Protein AF-0000000080576817 (afdb_homodimer)

Radius of gyration: 20.87 Å; Cα contacts (8 Å, |Δi|>4): 441; chains: 2; bounding box: 50×81×38 Å

Solvent-accessible surface area (backbone atoms only — not comparable to full-atom values): 15381 Å² total; per-residue (Å²): 52,34,36,50,52,63,48,66,56,44,26,72,74,68,30,61,71,49,39,50,51,49,53,51,52,48,51,50,50,46,59,71,66,51,60,65,87,27,36,47,20,61,48,51,95,61,30,34,37,67,46,63,74,91,52,52,68,69,56,48,48,53,51,49,48,50,41,36,53,54,45,45,66,43,78,42,59,42,97,84,59,78,47,73,48,69,50,40,31,17,26,6,36,52,83,64,80,78,50,44,63,49,50,57,49,37,50,51,35,6,47,50,15,23,51,50,14,52,74,72,70,34,67,31,79,27,68,47,76,87,66,73,69,78,69,75,74,72,74,87,120,52,36,36,50,53,64,50,65,56,44,26,72,74,69,30,59,71,48,37,49,49,50,54,51,52,48,52,51,50,45,60,72,66,50,59,63,86,27,36,47,20,62,50,49,96,60,30,36,38,67,46,64,73,93,53,51,69,70,55,48,49,54,51,50,47,51,42,34,52,55,46,46,66,42,78,42,58,42,96,82,59,78,47,74,47,70,48,37,31,18,27,6,38,51,83,66,80,79,51,46,64,49,48,57,50,38,49,52,36,6,48,50,15,21,50,49,16,51,76,71,72,35,66,30,79,29,68,46,75,87,67,72,71,79,70,73,72,71,72,87,122

Foldseek 3Di:
DKFWPPLVVVCVPQNVVQSVVLQVVLQVLLVVLDDPPKDWDADDSGDIDIGDAPADPVRVVVSVVSSQVVQQPDWGAHPVSPDIDGIGMDDDDDDDDVCNVVVVVVVVQCVQQQVVCVVVPHPDGGHRPVDNPPPPPPPPD/DKFWPPLVVVCVPQNVVQSVVLQVVLQVLLVVLDDPPKDWDADDDGDIDIGDAPADPVRVVVSVVSSQVVQQPDWGAHPVSPDIDGIGMDDDDDDDDVCNVVVVVVVVQCVQQQVVCVVVPHPDGGHRPVDNPPPPPPPPD

Sequence (282 aa):
MLDIDFFKVINDTYGHPQGDQVLVACARTIENTIREKDLLGRLGGEEFAVVLPNTSLEEARVIAERIRVRIAELSFYTTQRIQSFHTTISIGISCATETIYAYELLYKHADLALYEAKQSGRNLVITYSGSPTPQEDAPDSMLDIDFFKVINDTYGHPQGDQVLVACARTIENTIREKDLLGRLGGEEFAVVLPNTSLEEARVIAERIRVRIAELSFYTTQRIQSFHTTISIGISCATETIYAYELLYKHADLALYEAKQSGRNLVITYSGSPTPQEDAPDS

Structure (mmCIF, N/CA/C/O backbone):
data_AF-0000000080576817-model_v1
#
loop_
_entity.id
_entity.type
_entity.pdbx_description
1 polymer 'GGDEF domain-containing protein'
#
loop_
_atom_site.group_PDB
_atom_site.id
_atom_site.type_symbol
_atom_site.label_atom_id
_atom_site.label_alt_id
_atom_site.label_comp_id
_atom_site.label_asym_id
_atom_site.label_entity_id
_atom_site.label_seq_id
_atom_site.pdbx_PDB_ins_code
_atom_site.Cartn_x
_atom_site.Cartn_y
_atom_site.Cartn_z
_atom_site.occupancy
_atom_site.B_iso_or_equiv
_atom_site.auth_seq_id
_atom_site.auth_comp_id
_atom_site.auth_asym_id
_atom_site.auth_atom_id
_atom_site.pdbx_PDB_model_num
ATOM 1 N N . MET A 1 1 ? -4.691 -9.664 -4.855 1 94.38 1 MET A N 1
ATOM 2 C CA . MET A 1 1 ? -3.564 -10.234 -4.121 1 94.38 1 MET A CA 1
ATOM 3 C C . MET A 1 1 ? -2.518 -10.797 -5.078 1 94.38 1 MET A C 1
ATOM 5 O O . MET A 1 1 ? -2.861 -11.453 -6.062 1 94.38 1 MET A O 1
ATOM 9 N N . LEU A 1 2 ? -1.314 -10.398 -4.754 1 96.88 2 LEU A N 1
ATOM 10 C CA . LEU A 1 2 ? -0.223 -10.805 -5.633 1 96.88 2 LEU A CA 1
ATOM 11 C C . LEU A 1 2 ? 0.897 -11.469 -4.84 1 96.88 2 LEU A C 1
ATOM 13 O O . LEU A 1 2 ? 1.184 -11.062 -3.709 1 96.88 2 LEU A O 1
ATOM 17 N N . ASP A 1 3 ? 1.58 -12.43 -5.453 1 96.81 3 ASP A N 1
ATOM 18 C CA . ASP A 1 3 ? 2.691 -13.141 -4.828 1 96.81 3 ASP A CA 1
ATOM 19 C C . ASP A 1 3 ? 3.791 -13.438 -5.844 1 96.81 3 ASP A C 1
ATOM 21 O O . ASP A 1 3 ? 3.518 -13.953 -6.934 1 96.81 3 ASP A O 1
ATOM 25 N N . ILE A 1 4 ? 4.988 -13.023 -5.523 1 97.88 4 ILE A N 1
ATOM 26 C CA . ILE A 1 4 ? 6.109 -13.32 -6.41 1 97.88 4 ILE A CA 1
ATOM 27 C C . ILE A 1 4 ? 6.387 -14.82 -6.402 1 97.88 4 ILE A C 1
ATOM 29 O O . ILE A 1 4 ? 6.609 -15.414 -5.344 1 97.88 4 ILE A O 1
ATOM 33 N N . ASP A 1 5 ? 6.414 -15.422 -7.562 1 98 5 ASP A N 1
ATOM 34 C CA . ASP A 1 5 ? 6.559 -16.875 -7.688 1 98 5 ASP A CA 1
ATOM 35 C C . ASP A 1 5 ? 7.977 -17.312 -7.328 1 98 5 ASP A C 1
ATOM 37 O O . ASP A 1 5 ? 8.953 -16.766 -7.84 1 98 5 ASP A O 1
ATOM 41 N N . PHE A 1 6 ? 8.047 -18.297 -6.375 1 96.75 6 PHE A N 1
ATOM 42 C CA . PHE A 1 6 ? 9.289 -18.969 -6.016 1 96.75 6 PHE A CA 1
ATOM 43 C C . PHE A 1 6 ? 10.305 -17.984 -5.457 1 96.75 6 PHE A C 1
ATOM 45 O O . PHE A 1 6 ? 11.492 -18.062 -5.758 1 96.75 6 PHE A O 1
ATOM 52 N N . PHE A 1 7 ? 9.883 -17.078 -4.734 1 96.44 7 PHE A N 1
ATOM 53 C CA . PHE A 1 7 ? 10.742 -16.031 -4.203 1 96.44 7 PHE A CA 1
ATOM 54 C C . PHE A 1 7 ? 11.805 -16.609 -3.275 1 96.44 7 PHE A C 1
ATOM 56 O O . PHE A 1 7 ? 12.953 -16.156 -3.287 1 96.44 7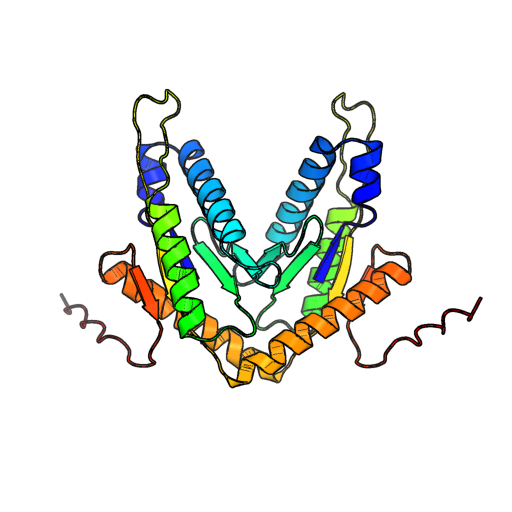 PHE A O 1
ATOM 63 N N . LYS A 1 8 ? 11.391 -17.562 -2.455 1 95.38 8 LYS A N 1
ATOM 64 C CA . LYS A 1 8 ? 12.375 -18.203 -1.588 1 95.38 8 LYS A CA 1
ATOM 65 C C . LYS A 1 8 ? 13.5 -18.844 -2.402 1 95.38 8 LYS A C 1
ATOM 67 O O . LYS A 1 8 ? 14.664 -18.766 -2.014 1 95.38 8 LYS A O 1
ATOM 72 N N . VAL A 1 9 ? 13.211 -19.469 -3.432 1 96.38 9 VAL A N 1
ATOM 73 C CA . VAL A 1 9 ? 14.188 -20.094 -4.312 1 96.38 9 VAL A CA 1
ATOM 74 C C . VAL A 1 9 ? 15.141 -19.031 -4.855 1 96.38 9 VAL A C 1
ATOM 76 O O . VAL A 1 9 ? 16.344 -19.266 -4.961 1 96.38 9 VAL A O 1
ATOM 79 N N . ILE A 1 10 ? 14.602 -17.891 -5.242 1 95.44 10 ILE A N 1
ATOM 80 C CA . ILE A 1 10 ? 15.422 -16.781 -5.73 1 95.44 10 ILE A CA 1
ATOM 81 C C . ILE A 1 10 ? 16.406 -16.359 -4.648 1 95.44 10 ILE A C 1
ATOM 83 O O . ILE A 1 10 ? 17.609 -16.203 -4.914 1 95.44 10 ILE A O 1
ATOM 87 N N . ASN A 1 11 ? 15.914 -16.172 -3.404 1 94.19 11 ASN A N 1
ATOM 88 C CA . ASN A 1 11 ? 16.797 -15.805 -2.297 1 94.19 11 ASN A CA 1
ATOM 89 C C . ASN A 1 11 ? 17.875 -16.859 -2.061 1 94.19 11 ASN A C 1
ATOM 91 O O . ASN A 1 11 ? 19.031 -16.531 -1.868 1 94.19 11 ASN A O 1
ATOM 95 N N . ASP A 1 12 ? 17.438 -18.078 -2.098 1 95.62 12 ASP A N 1
ATOM 96 C CA . ASP A 1 12 ? 18.328 -19.188 -1.814 1 95.62 12 ASP A CA 1
ATOM 97 C C . ASP A 1 12 ? 19.391 -19.328 -2.91 1 95.62 12 ASP A C 1
ATOM 99 O O . ASP A 1 12 ? 20.531 -19.719 -2.637 1 95.62 12 ASP A O 1
ATOM 103 N N . THR A 1 13 ? 19.078 -19.094 -4.133 1 94.75 13 THR A N 1
ATOM 104 C CA . THR A 1 13 ? 19.922 -19.328 -5.289 1 94.75 13 THR A CA 1
ATOM 105 C C . THR A 1 13 ? 20.859 -18.156 -5.539 1 94.75 13 THR A C 1
ATOM 107 O O . THR A 1 13 ? 22.047 -18.328 -5.805 1 94.75 13 THR A O 1
ATOM 110 N N . TYR A 1 14 ? 20.266 -16.922 -5.406 1 93.44 14 TYR A N 1
ATOM 111 C CA . TYR A 1 14 ? 21.031 -15.758 -5.859 1 93.44 14 TYR A CA 1
ATOM 112 C C . TYR A 1 14 ? 21.391 -14.844 -4.691 1 93.44 14 TYR A C 1
ATOM 114 O O . TYR A 1 14 ? 22.203 -13.93 -4.836 1 93.44 14 TYR A O 1
ATOM 122 N N . GLY A 1 15 ? 20.766 -15.047 -3.543 1 93.12 15 GLY A N 1
ATOM 123 C CA . GLY A 1 15 ? 21.047 -14.258 -2.357 1 93.12 15 GLY A CA 1
ATOM 124 C C . GLY A 1 15 ? 19.969 -13.234 -2.047 1 93.12 15 GLY A C 1
ATOM 125 O O . GLY A 1 15 ? 19.234 -12.812 -2.939 1 93.12 15 GLY A O 1
ATOM 126 N N . HIS A 1 16 ? 19.969 -12.75 -0.812 1 92.5 16 HIS A N 1
ATOM 127 C CA . HIS A 1 16 ? 18.953 -11.82 -0.329 1 92.5 16 HIS A CA 1
ATOM 128 C C . HIS A 1 16 ? 19.062 -10.469 -1.036 1 92.5 16 HIS A C 1
ATOM 130 O O . HIS A 1 16 ? 18.047 -9.82 -1.31 1 92.5 16 HIS A O 1
ATOM 136 N N . PRO A 1 17 ? 20.25 -10.031 -1.335 1 90.81 17 PRO A N 1
ATOM 137 C CA . PRO A 1 17 ? 20.328 -8.766 -2.07 1 90.81 17 PRO A CA 1
ATOM 138 C C . PRO A 1 17 ? 19.594 -8.828 -3.41 1 90.81 17 PRO A C 1
ATOM 140 O O . PRO A 1 17 ? 18.922 -7.859 -3.789 1 90.81 17 PRO A O 1
ATOM 143 N N . GLN A 1 18 ? 19.719 -9.875 -4.102 1 92.75 18 GLN A N 1
ATOM 144 C CA . GLN A 1 18 ? 19 -10.039 -5.363 1 92.75 18 GLN A CA 1
ATOM 145 C C . GLN A 1 18 ? 17.5 -10.133 -5.129 1 92.75 18 GLN A C 1
ATOM 147 O O . GLN A 1 18 ? 16.719 -9.594 -5.906 1 92.75 18 GLN A O 1
ATOM 152 N N . GLY A 1 19 ? 17.156 -10.891 -4.047 1 94.69 19 GLY A N 1
ATOM 153 C CA . GLY A 1 19 ? 15.75 -10.906 -3.662 1 94.69 19 GLY A CA 1
ATOM 154 C C . GLY A 1 19 ? 15.18 -9.516 -3.418 1 94.69 19 GLY A C 1
ATOM 155 O O . GLY A 1 19 ? 14.07 -9.211 -3.85 1 94.69 19 GLY A O 1
ATOM 156 N N . ASP A 1 20 ? 15.938 -8.719 -2.803 1 90.94 20 ASP A N 1
ATOM 157 C CA . ASP A 1 20 ? 15.523 -7.34 -2.545 1 90.94 20 ASP A CA 1
ATOM 158 C C . ASP A 1 20 ? 15.32 -6.574 -3.85 1 90.94 20 ASP A C 1
ATOM 160 O O . ASP A 1 20 ? 14.391 -5.777 -3.973 1 90.94 20 ASP A O 1
ATOM 164 N N . GLN A 1 21 ? 16.203 -6.777 -4.766 1 92.12 21 GLN A N 1
ATOM 165 C CA . GLN A 1 21 ? 16.078 -6.133 -6.066 1 92.12 21 GLN A CA 1
ATOM 166 C C . GLN A 1 21 ? 14.781 -6.555 -6.758 1 92.12 21 GLN A C 1
ATOM 168 O O . GLN A 1 21 ? 14.109 -5.73 -7.383 1 92.12 21 GLN A O 1
ATOM 173 N N . VAL A 1 22 ? 14.508 -7.828 -6.66 1 95.94 22 VAL A N 1
ATOM 174 C CA . VAL A 1 22 ? 13.289 -8.359 -7.266 1 95.94 22 VAL A CA 1
ATOM 175 C C . VAL A 1 22 ? 12.07 -7.699 -6.625 1 95.94 22 VAL A C 1
ATOM 177 O O . VAL A 1 22 ? 11.156 -7.258 -7.328 1 95.94 22 VAL A O 1
ATOM 180 N N . LEU A 1 23 ? 12.078 -7.629 -5.293 1 93.75 23 LEU A N 1
ATOM 181 C CA . LEU A 1 23 ? 10.969 -7.016 -4.566 1 93.75 23 LEU A CA 1
ATOM 182 C C . LEU A 1 23 ? 10.758 -5.574 -5.016 1 93.75 23 LEU A C 1
ATOM 184 O O . LEU A 1 23 ? 9.633 -5.172 -5.309 1 93.75 23 LEU A O 1
ATOM 188 N N . VAL A 1 24 ? 11.797 -4.848 -5.113 1 90.69 24 VAL A N 1
ATOM 189 C CA . VAL A 1 24 ? 11.734 -3.432 -5.469 1 90.69 24 VAL A CA 1
ATOM 190 C C . VAL A 1 24 ? 11.227 -3.281 -6.902 1 90.69 24 VAL A C 1
ATOM 192 O O . VAL A 1 24 ? 10.352 -2.457 -7.172 1 90.69 24 VAL A O 1
ATOM 195 N N . ALA A 1 25 ? 11.805 -4.047 -7.797 1 94.94 25 ALA A N 1
ATOM 196 C CA . ALA A 1 25 ? 11.414 -3.975 -9.203 1 94.94 25 ALA A CA 1
ATOM 197 C C . ALA A 1 25 ? 9.945 -4.332 -9.383 1 94.94 25 ALA A C 1
ATOM 199 O O . ALA A 1 25 ? 9.234 -3.699 -10.172 1 94.94 25 ALA A O 1
ATOM 200 N N . CYS A 1 26 ? 9.5 -5.367 -8.68 1 96.12 26 CYS A N 1
ATOM 201 C CA . CYS A 1 26 ? 8.102 -5.762 -8.758 1 96.12 26 CYS A CA 1
ATOM 202 C C . CYS A 1 26 ? 7.191 -4.652 -8.242 1 96.12 26 CYS A C 1
ATOM 204 O O . CYS A 1 26 ? 6.207 -4.301 -8.898 1 96.12 26 CYS A O 1
ATOM 206 N N . ALA A 1 27 ? 7.52 -4.102 -7.109 1 91.12 27 ALA A N 1
ATOM 207 C CA . ALA A 1 27 ? 6.723 -3.014 -6.547 1 91.12 27 ALA A CA 1
ATOM 208 C C . ALA A 1 27 ? 6.641 -1.838 -7.516 1 91.12 27 ALA A C 1
ATOM 210 O O . ALA A 1 27 ? 5.559 -1.288 -7.742 1 91.12 27 ALA A O 1
ATOM 211 N N . ARG A 1 28 ? 7.754 -1.499 -8.078 1 91.12 28 ARG A N 1
ATOM 212 C CA . ARG A 1 28 ? 7.809 -0.385 -9.016 1 91.12 28 ARG A CA 1
ATOM 213 C C . ARG A 1 28 ? 6.957 -0.668 -10.25 1 91.12 28 ARG A C 1
ATOM 215 O O . ARG A 1 28 ? 6.246 0.214 -10.734 1 91.12 28 ARG A O 1
ATOM 222 N N . THR A 1 29 ? 7.098 -1.834 -10.734 1 96.25 29 THR A N 1
ATOM 223 C CA . THR A 1 29 ? 6.332 -2.227 -11.914 1 96.25 29 THR A CA 1
ATOM 224 C C . THR A 1 29 ? 4.832 -2.145 -11.633 1 96.25 29 THR A C 1
ATOM 226 O O . THR A 1 29 ? 4.074 -1.613 -12.445 1 96.25 29 THR A O 1
ATOM 229 N N . ILE A 1 30 ? 4.391 -2.672 -10.508 1 95.88 30 ILE A N 1
ATOM 230 C CA . ILE A 1 30 ? 2.979 -2.625 -10.141 1 95.88 30 ILE A CA 1
ATOM 231 C C . ILE A 1 30 ? 2.527 -1.172 -10.016 1 95.88 30 ILE A C 1
ATOM 233 O O . ILE A 1 30 ? 1.51 -0.781 -10.594 1 95.88 30 ILE A O 1
ATOM 237 N N . GLU A 1 31 ? 3.262 -0.417 -9.336 1 90.44 31 GLU A N 1
ATOM 238 C CA . GLU A 1 31 ? 2.939 0.99 -9.117 1 90.44 31 GLU A CA 1
ATOM 239 C C . GLU A 1 31 ? 2.777 1.729 -10.445 1 90.44 31 GLU A C 1
ATOM 241 O O . GLU A 1 31 ? 1.899 2.584 -10.578 1 90.44 31 GLU A O 1
ATOM 246 N N . ASN A 1 32 ? 3.623 1.392 -11.391 1 92.94 32 ASN A N 1
ATOM 247 C CA . ASN A 1 32 ? 3.611 2.068 -12.68 1 92.94 32 ASN A CA 1
ATOM 248 C C . ASN A 1 32 ? 2.482 1.556 -13.57 1 92.94 32 ASN A C 1
ATOM 250 O O . ASN A 1 32 ? 2.207 2.131 -14.625 1 92.94 32 ASN A O 1
ATOM 254 N N . THR A 1 33 ? 1.951 0.527 -13.164 1 95.62 33 THR A N 1
ATOM 255 C CA . THR A 1 33 ? 0.925 -0.087 -14 1 95.62 33 THR A CA 1
ATOM 256 C C . THR A 1 33 ? -0.469 0.328 -13.531 1 95.62 33 THR A C 1
ATOM 258 O O . THR A 1 33 ? -1.408 0.366 -14.328 1 95.62 33 THR A O 1
ATOM 261 N N . ILE A 1 34 ? -0.598 0.669 -12.227 1 93.25 34 ILE A N 1
ATOM 262 C CA . ILE A 1 34 ? -1.906 1.037 -11.695 1 93.25 34 ILE A CA 1
ATOM 263 C C . ILE A 1 34 ? -2.066 2.557 -11.719 1 93.25 34 ILE A C 1
ATOM 265 O O . ILE A 1 34 ? -1.119 3.279 -12.039 1 93.25 34 ILE A O 1
ATOM 269 N N . ARG A 1 35 ? -3.359 2.998 -11.438 1 87.12 35 ARG A N 1
ATOM 270 C CA . ARG A 1 35 ? -3.66 4.426 -11.461 1 87.12 35 ARG A CA 1
ATOM 271 C C . ARG A 1 35 ? -3.275 5.094 -10.148 1 87.12 35 ARG A C 1
ATOM 273 O O . ARG A 1 35 ? -3 4.41 -9.156 1 87.12 35 ARG A O 1
ATOM 280 N N . GLU A 1 36 ? -3.312 6.391 -10.188 1 78.81 36 GLU A N 1
ATOM 281 C CA . GLU A 1 36 ? -2.961 7.188 -9.008 1 78.81 36 GLU A CA 1
ATOM 282 C C . GLU A 1 36 ? -3.934 6.938 -7.863 1 78.81 36 GLU A C 1
ATOM 284 O O . GLU A 1 36 ? -3.541 6.949 -6.695 1 78.81 36 GLU A O 1
ATOM 289 N N . LYS A 1 37 ? -5.152 6.672 -8.18 1 75.06 37 LYS A N 1
ATOM 290 C CA . LYS A 1 37 ? -6.188 6.504 -7.16 1 75.06 37 LYS A CA 1
ATOM 291 C C . LYS A 1 37 ? -6.168 5.09 -6.59 1 75.06 37 LYS A C 1
ATOM 293 O O . LYS A 1 37 ? -6.852 4.801 -5.605 1 75.06 37 LYS A O 1
ATOM 298 N N . ASP A 1 38 ? -5.418 4.219 -7.242 1 83.81 38 ASP A N 1
ATOM 299 C CA . ASP A 1 38 ? -5.293 2.848 -6.762 1 83.81 38 ASP A CA 1
ATOM 300 C C . ASP A 1 38 ? -4.277 2.756 -5.621 1 83.81 38 ASP A C 1
ATOM 302 O O . ASP A 1 38 ? -3.447 3.652 -5.449 1 83.81 38 ASP A O 1
ATOM 306 N N . LEU A 1 39 ? -4.473 1.654 -4.824 1 83.56 39 LEU A N 1
ATOM 307 C CA . LEU A 1 39 ? -3.58 1.477 -3.686 1 83.56 39 LEU A CA 1
ATOM 308 C C . LEU A 1 39 ? -2.766 0.196 -3.83 1 83.56 39 LEU A C 1
ATOM 310 O O . LEU A 1 39 ? -3.316 -0.865 -4.133 1 83.56 39 LEU A O 1
ATOM 314 N N . LEU A 1 40 ? -1.527 0.413 -3.658 1 88.81 40 LEU A N 1
ATOM 315 C CA . LEU A 1 40 ? -0.614 -0.721 -3.576 1 88.81 40 LEU A CA 1
ATOM 316 C C . LEU A 1 40 ? -0.063 -0.875 -2.164 1 88.81 40 LEU A C 1
ATOM 318 O O . LEU A 1 40 ? 0.373 0.104 -1.553 1 88.81 40 LEU A O 1
ATOM 322 N N . GLY A 1 41 ? -0.188 -2.055 -1.654 1 84 41 GLY A N 1
ATOM 323 C CA . GLY A 1 41 ? 0.406 -2.35 -0.36 1 84 41 GLY A CA 1
ATOM 324 C C . GLY A 1 41 ? 1.181 -3.654 -0.343 1 84 41 GLY A C 1
ATOM 325 O O . GLY A 1 41 ? 0.845 -4.59 -1.069 1 84 41 GLY A O 1
ATOM 326 N N . ARG A 1 42 ? 2.189 -3.686 0.501 1 81.69 42 ARG A N 1
ATOM 327 C CA . ARG A 1 42 ? 2.914 -4.93 0.739 1 81.69 42 ARG A CA 1
ATOM 328 C C . ARG A 1 42 ? 2.387 -5.641 1.981 1 81.69 42 ARG A C 1
ATOM 330 O O . ARG A 1 42 ? 2.262 -5.031 3.045 1 81.69 42 ARG A O 1
ATOM 337 N N . LEU A 1 43 ? 1.975 -6.844 1.939 1 76.44 43 LEU A N 1
ATOM 338 C CA . LEU A 1 43 ? 1.343 -7.602 3.016 1 76.44 43 LEU A CA 1
ATOM 339 C C . LEU A 1 43 ? 2.355 -8.5 3.715 1 76.44 43 LEU A C 1
ATOM 341 O O . LEU A 1 43 ? 2.168 -8.867 4.879 1 76.44 43 LEU A O 1
ATOM 345 N N . GLY A 1 44 ? 3.346 -8.898 3.113 1 74.69 44 GLY A N 1
ATOM 346 C CA . GLY A 1 44 ? 4.379 -9.789 3.611 1 74.69 44 GLY A CA 1
ATOM 347 C C . GLY A 1 44 ? 5.672 -9.703 2.826 1 74.69 44 GLY A C 1
ATOM 348 O O . GLY A 1 44 ? 5.898 -8.734 2.094 1 74.69 44 GLY A O 1
ATOM 349 N N . GLY A 1 45 ? 6.539 -10.586 3.111 1 77.94 45 GLY A N 1
ATOM 350 C CA . GLY A 1 45 ? 7.844 -10.57 2.465 1 77.94 45 GLY A CA 1
ATOM 351 C C . GLY A 1 45 ? 7.754 -10.484 0.952 1 77.94 45 GLY A C 1
ATOM 352 O O . GLY A 1 45 ? 8.414 -9.656 0.33 1 77.94 45 GLY A O 1
ATOM 353 N N . GLU A 1 46 ? 6.93 -11.281 0.344 1 92.75 46 GLU A N 1
ATOM 354 C CA . GLU A 1 46 ? 6.879 -11.32 -1.114 1 92.75 46 GLU A CA 1
ATOM 355 C C . GLU A 1 46 ? 5.457 -11.102 -1.623 1 92.75 46 GLU A C 1
ATOM 357 O O . GLU A 1 46 ? 5.184 -11.273 -2.812 1 92.75 46 GLU A O 1
ATOM 362 N N . GLU A 1 47 ? 4.543 -10.75 -0.738 1 92.06 47 GLU A N 1
ATOM 363 C CA . GLU A 1 47 ? 3.135 -10.602 -1.085 1 92.06 47 GLU A CA 1
ATOM 364 C C . GLU A 1 47 ? 2.73 -9.133 -1.126 1 92.06 47 GLU A C 1
ATOM 366 O O . GLU A 1 47 ? 3.182 -8.336 -0.301 1 92.06 47 GLU A O 1
ATOM 371 N N . PHE A 1 48 ? 1.889 -8.805 -2.182 1 92.25 48 PHE A N 1
ATOM 372 C CA . PHE A 1 48 ? 1.344 -7.469 -2.381 1 92.25 48 PHE A CA 1
ATOM 373 C C . PHE A 1 48 ? -0.178 -7.512 -2.463 1 92.25 48 PHE A C 1
ATOM 375 O O . PHE A 1 48 ? -0.762 -8.57 -2.719 1 92.25 48 PHE A O 1
ATOM 382 N N . ALA A 1 49 ? -0.762 -6.398 -2.178 1 90.81 49 ALA A N 1
ATOM 383 C CA . ALA A 1 49 ? -2.186 -6.176 -2.422 1 90.81 49 ALA A CA 1
ATOM 384 C C . ALA A 1 49 ? -2.41 -4.883 -3.201 1 90.81 49 ALA A C 1
ATOM 386 O O . ALA A 1 49 ? -1.735 -3.881 -2.961 1 90.81 49 ALA A O 1
ATOM 387 N N . VAL A 1 50 ? -3.334 -4.98 -4.137 1 92.19 50 VAL A N 1
ATOM 388 C CA . VAL A 1 50 ? -3.736 -3.797 -4.887 1 92.19 50 VAL A CA 1
ATOM 389 C C . VAL A 1 50 ? -5.238 -3.568 -4.723 1 92.19 50 VAL A C 1
ATOM 391 O O . VAL A 1 50 ? -6.035 -4.496 -4.883 1 92.19 50 VAL A O 1
ATOM 394 N N . VAL A 1 51 ? -5.594 -2.389 -4.336 1 85.94 51 VAL A N 1
ATOM 395 C CA . VAL A 1 51 ? -6.992 -1.968 -4.277 1 85.94 51 VAL A CA 1
ATOM 396 C C . VAL A 1 51 ? -7.312 -1.065 -5.465 1 85.94 51 VAL A C 1
ATOM 398 O O . VAL A 1 51 ? -6.652 -0.046 -5.676 1 85.94 51 VAL A O 1
ATOM 401 N N . LEU A 1 52 ? -8.281 -1.556 -6.223 1 88.38 52 LEU A N 1
ATOM 402 C CA . LEU A 1 52 ? -8.719 -0.845 -7.422 1 88.38 52 LEU A CA 1
ATOM 403 C C . LEU A 1 52 ? -10.133 -0.316 -7.262 1 88.38 52 LEU A C 1
ATOM 405 O O . LEU A 1 52 ? -11.094 -0.964 -7.684 1 88.38 52 LEU A O 1
ATOM 409 N N . PRO A 1 53 ? -10.273 0.885 -6.707 1 81 53 PRO A N 1
ATOM 410 C CA . PRO A 1 53 ? -11.617 1.438 -6.559 1 81 53 PRO A CA 1
ATOM 411 C C . PRO A 1 53 ? -12.289 1.729 -7.895 1 81 53 PRO A C 1
ATOM 413 O O . PRO A 1 53 ? -11.617 2.092 -8.867 1 81 53 PRO A O 1
ATOM 416 N N . ASN A 1 54 ? -13.578 1.597 -7.895 1 82.31 54 ASN A N 1
ATOM 417 C CA . ASN A 1 54 ? -14.383 1.923 -9.062 1 82.31 54 ASN A CA 1
ATOM 418 C C . ASN A 1 54 ? -13.844 1.253 -10.32 1 82.31 54 ASN A C 1
ATOM 420 O O . ASN A 1 54 ? -13.656 1.909 -11.352 1 82.31 54 ASN A O 1
ATOM 424 N N . THR A 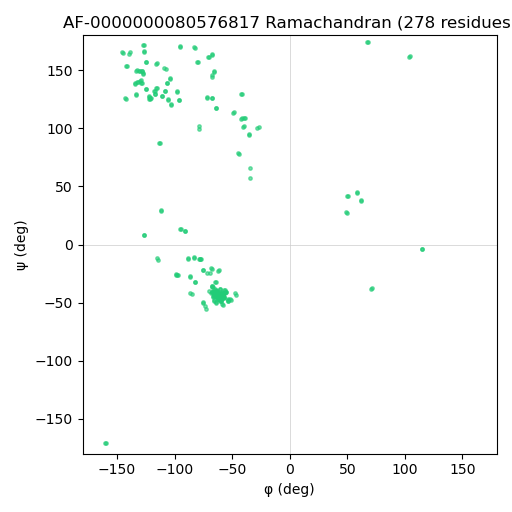1 55 ? -13.469 0.09 -10.18 1 87 55 THR A N 1
ATOM 425 C CA . THR A 1 55 ? -12.914 -0.709 -11.266 1 87 55 THR A CA 1
ATOM 426 C C . THR A 1 55 ? -13.734 -1.978 -11.477 1 87 55 THR A C 1
ATOM 428 O O . THR A 1 55 ? -13.992 -2.723 -10.531 1 87 55 THR A O 1
ATOM 431 N N . SER A 1 56 ? -14.188 -2.154 -12.703 1 86.81 56 SER A N 1
ATOM 432 C CA . SER A 1 56 ? -14.93 -3.379 -13 1 86.81 56 SER A CA 1
ATOM 433 C C . SER A 1 56 ? -14.023 -4.602 -12.922 1 86.81 56 SER A C 1
ATOM 435 O O . SER A 1 56 ? -12.797 -4.48 -12.961 1 86.81 56 SER A O 1
ATOM 437 N N . LEU A 1 57 ? -14.703 -5.695 -12.836 1 88.56 57 LEU A N 1
ATOM 438 C CA . LEU A 1 57 ? -13.945 -6.941 -12.812 1 88.56 57 LEU A CA 1
ATOM 439 C C . LEU A 1 57 ? -13.117 -7.102 -14.086 1 88.56 57 LEU A C 1
ATOM 441 O O . LEU A 1 57 ? -11.969 -7.535 -14.031 1 88.56 57 LEU A O 1
ATOM 445 N N . GLU A 1 58 ? -13.727 -6.824 -15.188 1 92.69 58 GLU A N 1
ATOM 446 C CA . GLU A 1 58 ? -13.023 -6.93 -16.469 1 92.69 58 GLU A CA 1
ATOM 447 C C . GLU A 1 58 ? -11.812 -6.008 -16.5 1 92.69 58 GLU A C 1
ATOM 449 O O . GLU A 1 58 ? -10.734 -6.414 -16.938 1 92.69 58 GLU A O 1
ATOM 454 N N . GLU A 1 59 ? -12 -4.828 -16.047 1 94.19 59 GLU A N 1
ATOM 455 C CA . GLU A 1 59 ? -10.883 -3.881 -16 1 94.19 59 GLU A CA 1
ATOM 456 C C . GLU A 1 59 ? -9.789 -4.352 -15.047 1 94.19 59 GLU A C 1
ATOM 458 O O . GLU A 1 59 ? -8.602 -4.203 -15.328 1 94.19 59 GLU A O 1
ATOM 463 N N . ALA A 1 60 ? -10.227 -4.875 -13.922 1 94.62 60 ALA A N 1
ATOM 464 C CA . ALA A 1 60 ? -9.273 -5.387 -12.945 1 94.62 60 ALA A CA 1
ATOM 465 C C . ALA A 1 60 ? -8.43 -6.516 -13.539 1 94.62 60 ALA A C 1
ATOM 467 O O . ALA A 1 60 ? -7.227 -6.59 -13.305 1 94.62 60 ALA A O 1
ATOM 468 N N . ARG A 1 61 ? -9.047 -7.316 -14.305 1 95.75 61 ARG A N 1
ATOM 469 C CA . ARG A 1 61 ? -8.344 -8.422 -14.945 1 95.75 61 ARG A CA 1
ATOM 470 C C . ARG A 1 61 ? -7.305 -7.91 -15.938 1 95.75 61 ARG A C 1
ATOM 472 O O . ARG A 1 61 ? -6.195 -8.445 -16.016 1 95.75 61 ARG A O 1
ATOM 479 N N . VAL A 1 62 ? -7.699 -6.957 -16.703 1 97.5 62 VAL A N 1
ATOM 480 C CA . VAL A 1 62 ? -6.789 -6.375 -17.672 1 97.5 62 VAL A CA 1
ATOM 481 C C . VAL A 1 62 ? -5.559 -5.809 -16.969 1 97.5 62 VAL A C 1
ATOM 483 O O . VAL A 1 62 ? -4.426 -6.039 -17.406 1 97.5 62 VAL A O 1
ATOM 486 N N . ILE A 1 63 ? -5.797 -5.102 -15.875 1 97.25 63 ILE A N 1
ATOM 487 C CA . ILE A 1 63 ? -4.703 -4.504 -15.109 1 97.25 63 ILE A CA 1
ATOM 488 C C . ILE A 1 63 ? -3.82 -5.605 -14.531 1 97.25 63 ILE A C 1
ATOM 490 O O . ILE A 1 63 ? -2.592 -5.535 -14.617 1 97.25 63 ILE A O 1
ATOM 494 N N . ALA A 1 64 ? -4.453 -6.617 -14.008 1 98.12 64 ALA A N 1
ATOM 495 C CA . ALA A 1 64 ? -3.727 -7.727 -13.398 1 98.12 64 ALA A CA 1
ATOM 496 C C . ALA A 1 64 ? -2.861 -8.445 -14.43 1 98.12 64 ALA A C 1
ATOM 498 O O . ALA A 1 64 ? -1.705 -8.773 -14.156 1 98.12 64 ALA A O 1
ATOM 499 N N . GLU A 1 65 ? -3.398 -8.656 -15.531 1 98.44 65 GLU A N 1
ATOM 500 C CA . GLU A 1 65 ? -2.645 -9.32 -16.594 1 98.44 65 GLU A CA 1
ATOM 501 C C . GLU A 1 65 ? -1.474 -8.461 -17.062 1 98.44 65 GLU A C 1
ATOM 503 O O . GLU A 1 65 ? -0.395 -8.977 -17.359 1 98.44 65 GLU A O 1
ATOM 508 N N . ARG A 1 66 ? -1.724 -7.215 -17.188 1 98.5 66 ARG A N 1
ATOM 509 C CA . ARG A 1 66 ? -0.641 -6.305 -17.562 1 98.5 66 ARG A CA 1
ATOM 510 C C . ARG A 1 66 ? 0.497 -6.375 -16.547 1 98.5 66 ARG A C 1
ATOM 512 O O . ARG A 1 66 ? 1.67 -6.41 -16.922 1 98.5 66 ARG A O 1
ATOM 519 N N . ILE A 1 67 ? 0.153 -6.363 -15.297 1 98.19 67 ILE A N 1
ATOM 520 C CA . ILE A 1 67 ? 1.146 -6.492 -14.234 1 98.19 67 ILE A CA 1
ATOM 521 C C . ILE A 1 67 ? 1.909 -7.805 -14.406 1 98.19 67 ILE A C 1
ATOM 523 O O . ILE A 1 67 ? 3.143 -7.82 -14.398 1 98.19 67 ILE A O 1
ATOM 527 N N . ARG A 1 68 ? 1.159 -8.859 -14.531 1 98.5 68 ARG A N 1
ATOM 528 C CA . ARG A 1 68 ? 1.747 -10.195 -14.664 1 98.5 68 ARG A CA 1
ATOM 529 C C . ARG A 1 68 ? 2.762 -10.234 -15.797 1 98.5 68 ARG A C 1
ATOM 531 O O . ARG A 1 68 ? 3.893 -10.688 -15.609 1 98.5 68 ARG A O 1
ATOM 538 N N . VAL A 1 69 ? 2.355 -9.719 -16.953 1 98.69 69 VAL A N 1
ATOM 539 C CA . VAL A 1 69 ? 3.176 -9.766 -18.156 1 98.69 69 VAL A CA 1
ATOM 540 C C . VAL A 1 69 ? 4.418 -8.898 -17.984 1 98.69 69 VAL A C 1
ATOM 542 O O . VAL A 1 69 ? 5.531 -9.32 -18.297 1 98.69 69 VAL A O 1
ATOM 545 N N . ARG A 1 70 ? 4.281 -7.742 -17.469 1 98.56 70 ARG A N 1
ATOM 546 C CA . ARG A 1 70 ? 5.398 -6.82 -17.312 1 98.56 70 ARG A CA 1
ATOM 547 C C . ARG A 1 70 ? 6.438 -7.391 -16.344 1 98.56 70 ARG A C 1
ATOM 549 O O . ARG A 1 70 ? 7.641 -7.227 -16.547 1 98.56 70 ARG A O 1
ATOM 556 N N . ILE A 1 71 ? 5.973 -8 -15.32 1 98.19 71 ILE A N 1
ATOM 557 C CA . ILE A 1 71 ? 6.902 -8.586 -14.352 1 98.19 71 ILE A CA 1
ATOM 558 C C . ILE A 1 71 ? 7.621 -9.773 -14.984 1 98.19 71 ILE A C 1
ATOM 560 O O . ILE A 1 71 ? 8.828 -9.945 -14.797 1 98.19 71 ILE A O 1
ATOM 564 N N . ALA A 1 72 ? 6.898 -10.555 -15.711 1 98.19 72 ALA A N 1
ATOM 565 C CA . ALA A 1 72 ? 7.504 -11.695 -16.391 1 98.19 72 ALA A CA 1
ATOM 566 C C . ALA A 1 72 ? 8.562 -11.242 -17.391 1 98.19 72 ALA A C 1
ATOM 568 O O . ALA A 1 72 ? 9.453 -12.016 -17.75 1 98.19 72 ALA A O 1
ATOM 569 N N . GLU A 1 73 ? 8.492 -10.055 -17.828 1 97.75 73 GLU A N 1
ATOM 570 C CA . GLU A 1 73 ? 9.406 -9.523 -18.844 1 97.75 73 GLU A CA 1
ATOM 571 C C . GLU A 1 73 ? 10.648 -8.922 -18.203 1 97.75 73 GLU A C 1
ATOM 573 O O . GLU A 1 73 ? 11.617 -8.602 -18.891 1 97.75 73 GLU A O 1
ATOM 578 N N . LEU A 1 74 ? 10.641 -8.734 -16.906 1 96.62 74 LEU A N 1
ATOM 579 C CA . LEU A 1 74 ? 11.805 -8.188 -16.234 1 96.62 74 LEU A CA 1
ATOM 580 C C . LEU A 1 74 ? 12.969 -9.164 -16.281 1 96.62 74 LEU A C 1
ATOM 582 O O . LEU A 1 74 ? 12.773 -10.375 -16.172 1 96.62 74 LEU A O 1
ATOM 586 N N . SER A 1 75 ? 14.156 -8.586 -16.375 1 96.31 75 SER A N 1
ATOM 587 C CA . SER A 1 75 ? 15.391 -9.352 -16.266 1 96.31 75 SER A CA 1
ATOM 588 C C . SER A 1 75 ? 16.219 -8.898 -15.07 1 96.31 75 SER A C 1
ATOM 590 O O . SER A 1 75 ? 16.406 -7.699 -14.859 1 96.31 75 SER A O 1
ATOM 592 N N . PHE A 1 76 ? 16.641 -9.914 -14.344 1 95.25 76 PHE A N 1
ATOM 593 C CA . PHE A 1 76 ? 17.516 -9.656 -13.195 1 95.25 76 PHE A CA 1
ATOM 594 C C . PHE A 1 76 ? 18.891 -10.273 -13.406 1 95.25 76 PHE A C 1
ATOM 596 O O . PHE A 1 76 ? 19.047 -11.211 -14.203 1 95.25 76 PHE A O 1
ATOM 603 N N . TYR A 1 77 ? 19.812 -9.648 -12.672 1 92.88 77 TYR A N 1
ATOM 604 C CA . TYR A 1 77 ? 21.172 -10.125 -12.852 1 92.88 77 TYR A CA 1
ATOM 605 C C . TYR A 1 77 ? 21.844 -10.398 -11.508 1 92.88 77 TYR A C 1
ATOM 607 O O . TYR A 1 77 ? 21.562 -9.711 -10.523 1 92.88 77 TYR A O 1
ATOM 615 N N . THR A 1 78 ? 22.719 -11.344 -11.562 1 89.56 78 THR A N 1
ATOM 616 C CA . THR A 1 78 ? 23.547 -11.594 -10.391 1 89.56 78 THR A CA 1
ATOM 617 C C . THR A 1 78 ? 24.562 -10.469 -10.195 1 89.56 78 THR A C 1
ATOM 619 O O . THR A 1 78 ? 24.719 -9.617 -11.07 1 89.56 78 THR A O 1
ATOM 622 N N . THR A 1 79 ? 25.094 -10.398 -8.945 1 81.31 79 THR A N 1
ATOM 623 C CA . THR A 1 79 ? 26.016 -9.32 -8.562 1 81.31 79 THR A CA 1
ATOM 624 C C . THR A 1 79 ? 27.078 -9.117 -9.633 1 81.31 79 THR A C 1
ATOM 626 O O . THR A 1 79 ? 27.406 -7.984 -9.992 1 81.31 79 THR A O 1
ATOM 629 N N . GLN A 1 80 ? 27.656 -10.133 -10.188 1 80.81 80 GLN A N 1
ATOM 630 C CA . GLN A 1 80 ? 28.703 -9.984 -11.18 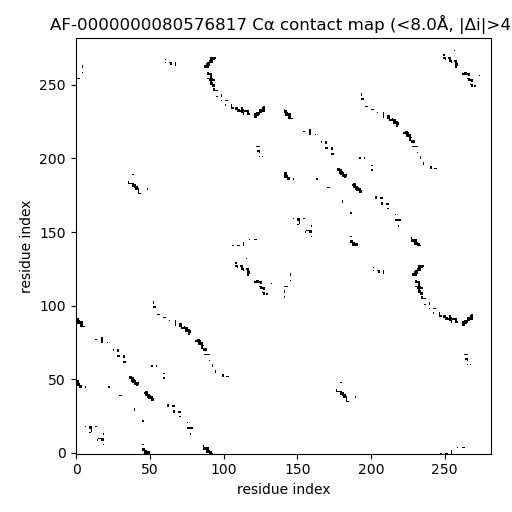1 80.81 80 GLN A CA 1
ATOM 631 C C . GLN A 1 80 ? 28.125 -9.945 -12.594 1 80.81 80 GLN A C 1
ATOM 633 O O . GLN A 1 80 ? 28.859 -9.891 -13.578 1 80.81 80 GLN A O 1
ATOM 638 N N . ARG A 1 81 ? 26.797 -9.805 -12.602 1 81.5 81 ARG A N 1
ATOM 639 C CA . ARG A 1 81 ? 26.031 -9.719 -13.844 1 81.5 81 ARG A CA 1
ATOM 640 C C . ARG A 1 81 ? 26.422 -10.836 -14.805 1 81.5 81 ARG A C 1
ATOM 642 O O . ARG A 1 81 ? 26.484 -10.625 -16.016 1 81.5 81 ARG A O 1
ATOM 649 N N . ILE A 1 82 ? 26.844 -11.898 -14.328 1 82.56 82 ILE A N 1
ATOM 650 C CA . ILE A 1 82 ? 27.281 -13.039 -15.125 1 82.56 82 ILE A CA 1
ATOM 651 C C . ILE A 1 82 ? 26.078 -13.867 -15.555 1 82.56 82 ILE A C 1
ATOM 653 O O . ILE A 1 82 ? 26.078 -14.477 -16.625 1 82.56 82 ILE A O 1
ATOM 657 N N . GLN A 1 83 ? 25.141 -13.867 -14.727 1 89.31 83 GLN A N 1
ATOM 658 C CA . GLN A 1 83 ? 23.938 -14.664 -15.008 1 89.31 83 GLN A CA 1
ATOM 659 C C . GLN A 1 83 ? 22.672 -13.828 -14.836 1 89.31 83 GLN A C 1
ATOM 661 O O . GLN A 1 83 ? 22.594 -13 -13.93 1 89.31 83 GLN A O 1
ATOM 666 N N . SER A 1 84 ? 21.75 -14.094 -15.773 1 94.25 84 SER A N 1
ATOM 667 C CA . SER A 1 84 ? 20.453 -13.438 -15.664 1 94.25 84 SER A CA 1
ATOM 668 C C . SER A 1 84 ? 19.359 -14.414 -15.242 1 94.25 84 SER A C 1
ATOM 670 O O . SER A 1 84 ? 19.516 -15.625 -15.43 1 94.25 84 SER A O 1
ATOM 672 N N . PHE A 1 85 ? 18.406 -13.922 -14.602 1 95.44 85 PHE A N 1
ATOM 673 C CA . PHE A 1 85 ? 17.234 -14.711 -14.242 1 95.44 85 PHE A CA 1
ATOM 674 C C . PHE A 1 85 ? 15.977 -13.867 -14.289 1 95.44 85 PHE A C 1
ATOM 676 O O . PHE A 1 85 ? 16.047 -12.648 -14.453 1 95.44 85 PHE A O 1
ATOM 683 N N . HIS A 1 86 ? 14.867 -14.609 -14.281 1 96.75 86 HIS A N 1
ATOM 684 C CA . HIS A 1 86 ? 13.547 -13.992 -14.336 1 96.75 86 HIS A CA 1
ATOM 685 C C . HIS A 1 86 ? 12.664 -14.469 -13.188 1 96.75 86 HIS A C 1
ATOM 687 O O . HIS A 1 86 ? 13.023 -15.406 -12.477 1 96.75 86 HIS A O 1
ATOM 693 N N . THR A 1 87 ? 11.648 -13.805 -12.984 1 97.5 87 THR A N 1
ATOM 694 C CA . THR A 1 87 ? 10.609 -14.258 -12.062 1 97.5 87 THR A CA 1
ATOM 695 C C . THR A 1 87 ? 9.227 -13.977 -12.633 1 97.5 87 THR A C 1
ATOM 697 O O . THR A 1 87 ? 9.094 -13.375 -13.703 1 97.5 87 THR A O 1
ATOM 700 N N . THR A 1 88 ? 8.258 -14.562 -12.086 1 98.44 88 THR A N 1
ATOM 701 C CA . THR A 1 88 ? 6.867 -14.297 -12.422 1 98.44 88 THR A CA 1
ATOM 702 C C . THR A 1 88 ? 6.059 -13.984 -11.164 1 98.44 88 THR A C 1
ATOM 704 O O . THR A 1 88 ? 6.59 -14.023 -10.055 1 98.44 88 THR A O 1
ATOM 707 N N . ILE A 1 89 ? 4.852 -13.578 -11.383 1 98.44 89 ILE A N 1
ATOM 708 C CA . ILE A 1 89 ? 3.959 -13.25 -10.273 1 98.44 89 ILE A CA 1
ATOM 709 C C . ILE A 1 89 ? 2.602 -13.914 -10.484 1 98.44 89 ILE A C 1
ATOM 711 O O . ILE A 1 89 ? 2.139 -14.047 -11.625 1 98.44 89 ILE A O 1
ATOM 715 N N . SER A 1 90 ? 2.012 -14.43 -9.422 1 98.62 90 SER A N 1
ATOM 716 C CA . SER A 1 90 ? 0.65 -14.953 -9.438 1 98.62 90 SER A CA 1
ATOM 717 C C . SER A 1 90 ? -0.321 -13.984 -8.766 1 98.62 90 SER A C 1
ATOM 719 O O . SER A 1 90 ? 0.029 -13.328 -7.785 1 98.62 90 SER A O 1
ATOM 721 N N . ILE A 1 91 ? -1.562 -13.938 -9.391 1 98.19 91 ILE A N 1
ATOM 722 C CA . ILE A 1 91 ? -2.484 -12.898 -8.945 1 98.19 91 ILE A CA 1
ATOM 723 C C . ILE A 1 91 ? -3.871 -13.5 -8.719 1 98.19 91 ILE A C 1
ATOM 725 O O . ILE A 1 91 ? -4.367 -14.258 -9.555 1 98.19 91 ILE A O 1
ATOM 729 N N . GLY A 1 92 ? -4.438 -13.234 -7.566 1 97.88 92 GLY A N 1
ATOM 730 C CA . GLY A 1 92 ? -5.836 -13.508 -7.266 1 97.88 92 GLY A CA 1
ATOM 731 C C . GLY A 1 92 ? -6.684 -12.25 -7.176 1 97.88 92 GLY A C 1
ATOM 732 O O . GLY A 1 92 ? -6.293 -11.281 -6.523 1 97.88 92 GLY A O 1
ATOM 733 N N . ILE A 1 93 ? -7.891 -12.266 -7.879 1 95.81 93 ILE A N 1
ATOM 734 C CA . ILE A 1 93 ? -8.773 -11.102 -7.922 1 95.81 93 ILE A CA 1
ATOM 735 C C . ILE A 1 93 ? -10.094 -11.422 -7.23 1 95.81 93 ILE A C 1
ATOM 737 O O . ILE A 1 93 ? -10.633 -12.516 -7.398 1 95.81 93 ILE A O 1
ATOM 741 N N . SER A 1 94 ? -10.57 -10.539 -6.398 1 91.19 94 SER A N 1
ATOM 742 C CA . SER A 1 94 ? -11.945 -10.523 -5.906 1 91.19 94 SER A CA 1
ATOM 743 C C . SER A 1 94 ? -12.586 -9.156 -6.098 1 91.19 94 SER A C 1
ATOM 745 O O . SER A 1 94 ? -11.891 -8.141 -6.188 1 91.19 94 SER A O 1
ATOM 747 N N . CYS A 1 95 ? -13.883 -9.156 -6.297 1 84.94 95 CYS A N 1
ATOM 748 C CA . CYS A 1 95 ? -14.594 -7.91 -6.551 1 84.94 95 CYS A CA 1
ATOM 749 C C . CYS A 1 95 ? -15.867 -7.828 -5.715 1 84.94 95 CYS A C 1
ATOM 751 O O . CYS A 1 95 ? -16.5 -8.852 -5.441 1 84.94 95 CYS A O 1
ATOM 753 N N . ALA A 1 96 ? -16.141 -6.691 -5.172 1 74.62 96 ALA A N 1
ATOM 754 C CA . ALA A 1 96 ? -17.406 -6.426 -4.504 1 74.62 96 ALA A CA 1
ATOM 755 C C . ALA A 1 96 ? -18.141 -5.258 -5.16 1 74.62 96 ALA A C 1
ATOM 757 O O . ALA A 1 96 ? -17.516 -4.25 -5.508 1 74.62 96 ALA A O 1
ATOM 758 N N . THR A 1 97 ? -19.391 -5.508 -5.539 1 63.22 97 THR A N 1
ATOM 759 C CA . THR A 1 97 ? -20.203 -4.453 -6.145 1 63.22 97 THR A CA 1
ATOM 760 C C . THR A 1 97 ? -20.641 -3.432 -5.098 1 63.22 97 THR A C 1
ATOM 762 O O . THR A 1 97 ? -20.641 -2.229 -5.363 1 63.22 97 THR A O 1
ATOM 765 N N . GLU A 1 98 ? -21.234 -3.793 -4.016 1 57.84 98 GLU A N 1
ATOM 766 C CA . GLU A 1 98 ? -21.828 -2.898 -3.023 1 57.84 98 GLU A CA 1
ATOM 767 C C . GLU A 1 98 ? -20.75 -2.16 -2.236 1 57.84 98 GLU A C 1
ATOM 769 O O . GLU A 1 98 ? -20.969 -1.052 -1.748 1 57.84 98 GLU A O 1
ATOM 774 N N . THR A 1 99 ? -19.609 -2.656 -2.139 1 53.97 99 THR A N 1
ATOM 775 C CA . THR A 1 99 ? -18.531 -2.199 -1.276 1 53.97 99 THR A CA 1
ATOM 776 C C . THR A 1 99 ? -17.859 -0.954 -1.857 1 53.97 99 THR A C 1
ATOM 778 O O . THR A 1 99 ? -17.281 -0.154 -1.121 1 53.97 99 THR A O 1
ATOM 781 N N . ILE A 1 100 ? -18.172 -0.646 -3.152 1 53.59 100 ILE A N 1
ATOM 782 C CA . ILE A 1 100 ? -17.578 0.446 -3.92 1 53.59 100 ILE A CA 1
ATOM 783 C C . ILE A 1 100 ? -17.891 1.778 -3.24 1 53.59 100 ILE A C 1
ATOM 785 O O . ILE A 1 100 ? -16.984 2.604 -3.047 1 53.59 100 ILE A O 1
ATOM 789 N N . TYR A 1 101 ? -19.219 1.876 -2.834 1 56.28 101 TYR A N 1
ATOM 790 C CA . TYR A 1 101 ? -19.672 3.158 -2.307 1 56.28 101 TYR A CA 1
ATOM 791 C C . TYR A 1 101 ? -19.016 3.463 -0.968 1 56.28 101 TYR A C 1
ATOM 793 O O . TYR A 1 101 ? -18.609 4.602 -0.708 1 56.28 101 TYR A O 1
ATOM 801 N N . ALA A 1 102 ? -18.562 2.387 -0.405 1 64.62 102 ALA A N 1
ATOM 802 C CA . ALA A 1 102 ? -18.062 2.609 0.946 1 64.62 102 ALA A CA 1
ATOM 803 C C . ALA A 1 102 ? -16.594 3.035 0.916 1 64.62 102 ALA A C 1
ATOM 805 O O . ALA A 1 102 ? -16.188 3.934 1.656 1 64.62 102 ALA A O 1
ATOM 806 N N . TYR A 1 103 ? -15.906 2.619 -0.09 1 70.19 103 TYR A N 1
ATOM 807 C CA . TYR A 1 103 ? -14.492 2.975 -0.154 1 70.19 103 TYR A CA 1
ATOM 808 C C . TYR A 1 103 ? -14.312 4.434 -0.56 1 70.19 103 TYR A C 1
ATOM 810 O O . TYR A 1 103 ? -13.508 5.156 0.038 1 70.19 103 TYR A O 1
ATOM 818 N N . GLU A 1 104 ? -14.984 4.766 -1.612 1 71.56 104 GLU A N 1
ATOM 819 C CA . GLU A 1 104 ? -14.867 6.137 -2.094 1 71.56 104 GLU A CA 1
ATOM 820 C C . GLU A 1 104 ? -15.234 7.137 -1.002 1 71.56 104 GLU A C 1
ATOM 822 O O . GLU A 1 104 ? -14.578 8.172 -0.857 1 71.56 104 GLU A O 1
ATOM 827 N N . LEU A 1 105 ? -16.25 6.754 -0.326 1 76.81 105 LEU A N 1
ATOM 828 C CA . LEU A 1 105 ? -16.688 7.629 0.756 1 76.81 105 LEU A CA 1
ATOM 829 C C . LEU A 1 105 ? -15.656 7.66 1.881 1 76.81 105 LEU A C 1
ATOM 831 O O . LEU A 1 105 ? -15.352 8.727 2.424 1 76.81 105 LEU A O 1
ATOM 835 N N . LEU A 1 106 ? -15.141 6.496 2.139 1 80.44 106 LEU A N 1
ATOM 836 C CA . LEU A 1 106 ? -14.141 6.426 3.197 1 80.44 106 LEU A CA 1
ATOM 837 C C . LEU A 1 106 ? -12.898 7.223 2.824 1 80.44 106 LEU A C 1
ATOM 839 O O . LEU A 1 106 ? -12.336 7.934 3.662 1 80.44 106 LEU A O 1
ATOM 843 N N . TYR A 1 107 ? -12.508 7.129 1.58 1 83 107 TYR A N 1
ATOM 844 C CA . TYR A 1 107 ? -11.352 7.867 1.093 1 83 107 TYR A CA 1
ATOM 845 C C . TYR A 1 107 ? -11.594 9.367 1.165 1 83 107 TYR A C 1
ATOM 847 O O . TYR A 1 107 ? -10.75 10.117 1.667 1 83 107 TYR A O 1
ATOM 855 N N . LYS A 1 108 ? -12.703 9.766 0.654 1 84.88 108 LYS A N 1
ATOM 856 C CA . LYS A 1 108 ? -13.062 11.18 0.664 1 84.88 108 LYS A CA 1
ATOM 857 C C . LYS A 1 108 ? -13.094 11.727 2.086 1 84.88 108 LYS A C 1
ATOM 859 O O . LYS A 1 108 ? -12.609 12.828 2.344 1 84.88 108 LYS A O 1
ATOM 864 N N . HIS A 1 109 ? -13.688 10.969 2.982 1 88.38 109 HIS A N 1
ATOM 865 C CA . HIS A 1 109 ? -13.797 11.391 4.371 1 88.38 109 HIS A CA 1
ATOM 866 C C . HIS A 1 109 ? -12.43 11.469 5.035 1 88.38 109 HIS A C 1
ATOM 868 O O . HIS A 1 109 ? -12.141 12.414 5.781 1 88.38 109 HIS A O 1
ATOM 874 N N . ALA A 1 110 ? -11.609 10.516 4.793 1 91.62 110 ALA A N 1
ATOM 875 C CA . ALA A 1 110 ? -10.258 10.547 5.348 1 91.62 110 ALA A CA 1
ATOM 876 C C . ALA A 1 110 ? -9.469 11.734 4.793 1 91.62 110 ALA A C 1
ATOM 878 O O . ALA A 1 110 ? -8.711 12.375 5.523 1 91.62 110 ALA A O 1
ATOM 879 N N . ASP A 1 111 ? -9.633 11.961 3.506 1 90.69 111 ASP A N 1
ATOM 880 C CA . ASP A 1 111 ? -8.961 13.078 2.846 1 90.69 111 ASP A CA 1
ATOM 881 C C . ASP A 1 111 ? -9.406 14.414 3.441 1 90.69 111 ASP A C 1
ATOM 883 O O . ASP A 1 111 ? -8.586 15.312 3.633 1 90.69 111 ASP A O 1
ATOM 887 N N . LEU A 1 112 ? -10.672 14.539 3.68 1 92.38 112 LEU A N 1
ATOM 888 C CA . LEU A 1 112 ? -11.203 15.742 4.309 1 92.38 112 LEU A CA 1
ATOM 889 C C . LEU A 1 112 ? -10.625 15.922 5.707 1 92.38 112 LEU A C 1
ATOM 891 O O . LEU A 1 112 ? -10.273 17.047 6.098 1 92.38 112 LEU A O 1
ATOM 895 N N . ALA A 1 113 ? -10.586 14.883 6.43 1 94.94 113 ALA A N 1
ATOM 896 C CA . ALA A 1 113 ? -9.992 14.93 7.766 1 94.94 113 ALA A CA 1
ATOM 897 C C . ALA A 1 113 ? -8.516 15.32 7.703 1 94.94 113 ALA A C 1
ATOM 899 O O . ALA A 1 113 ? -8.039 16.094 8.523 1 94.94 113 ALA A O 1
ATOM 900 N N . LEU A 1 114 ? -7.832 14.773 6.758 1 95.69 114 LEU A N 1
ATOM 901 C CA . LEU A 1 114 ? -6.434 15.141 6.562 1 95.69 114 LEU A CA 1
ATOM 902 C C . LEU A 1 114 ? -6.297 16.625 6.258 1 95.69 114 LEU A C 1
ATOM 904 O O . LEU A 1 114 ? -5.406 17.297 6.789 1 95.69 114 LEU A O 1
ATOM 908 N N . TYR A 1 115 ? -7.109 17.078 5.371 1 94.69 115 TYR A N 1
ATOM 909 C CA . TYR A 1 115 ? -7.121 18.5 5.035 1 94.69 115 TYR A CA 1
ATOM 910 C C . TYR A 1 115 ? -7.289 19.344 6.289 1 94.69 115 TYR A C 1
ATOM 912 O O . TYR A 1 115 ? -6.598 20.359 6.461 1 94.69 115 TYR A O 1
ATOM 920 N N . GLU A 1 116 ? -8.203 18.984 7.074 1 94.5 116 GLU A N 1
ATOM 921 C CA . GLU A 1 116 ? -8.422 19.688 8.336 1 94.5 116 GLU A CA 1
ATOM 922 C C . GLU A 1 116 ? -7.172 19.641 9.211 1 94.5 116 GLU A C 1
ATOM 924 O O . GLU A 1 116 ? -6.824 20.641 9.859 1 94.5 116 GLU A O 1
ATOM 929 N N . ALA A 1 117 ? -6.543 18.531 9.312 1 95.88 117 ALA A N 1
ATOM 930 C CA . ALA A 1 117 ? -5.312 18.406 10.086 1 95.88 117 ALA A CA 1
ATOM 931 C C . ALA A 1 117 ? -4.25 19.391 9.594 1 95.88 117 ALA A C 1
ATOM 933 O O . ALA A 1 117 ? -3.592 20.047 10.391 1 95.88 117 ALA A O 1
ATOM 934 N N . LYS A 1 118 ? -4.105 19.469 8.266 1 95.56 118 LYS A N 1
ATOM 935 C CA . LYS A 1 118 ? -3.133 20.375 7.668 1 95.56 118 LYS A CA 1
ATOM 936 C C . LYS A 1 118 ? -3.492 21.844 7.961 1 95.56 118 LYS A C 1
ATOM 938 O O . LYS A 1 118 ? -2.623 22.641 8.312 1 95.56 118 LYS A O 1
ATOM 943 N N . GLN A 1 119 ? -4.719 22.156 7.934 1 95.62 119 GLN A N 1
ATOM 944 C CA . GLN A 1 119 ? -5.191 23.516 8.156 1 95.62 119 GLN A CA 1
ATOM 945 C C . GLN A 1 119 ? -5.117 23.891 9.633 1 95.62 119 GLN A C 1
ATOM 947 O O . GLN A 1 119 ? -5.07 25.078 9.984 1 95.62 119 GLN A O 1
ATOM 952 N N . SER A 1 120 ? -5.098 22.922 10.5 1 96.12 120 SER A N 1
ATOM 953 C CA . SER A 1 120 ? -5.125 23.156 11.938 1 96.12 120 SER A CA 1
ATOM 954 C C . SER A 1 120 ? -3.717 23.156 12.523 1 96.12 120 SER A C 1
ATOM 956 O O . SER A 1 120 ? -3.541 23.016 13.734 1 96.12 120 SER A O 1
ATOM 958 N N . GLY A 1 121 ? -2.719 23.234 11.664 1 96.19 121 GLY A N 1
ATOM 959 C CA . GLY A 1 121 ? -1.364 23.406 12.164 1 96.19 121 G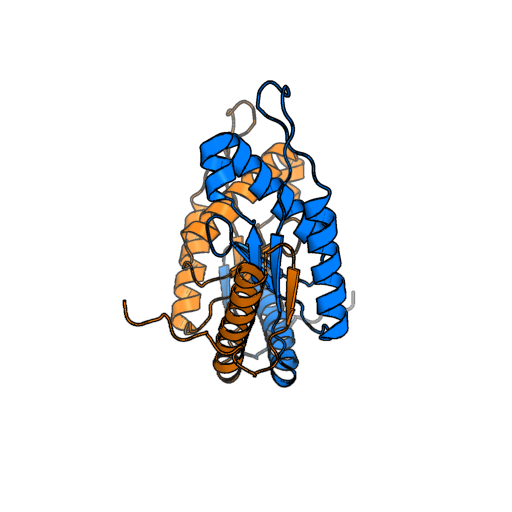LY A CA 1
ATOM 960 C C . GLY A 1 121 ? -0.472 22.219 11.867 1 96.19 121 GLY A C 1
ATOM 961 O O . GLY A 1 121 ? 0.716 22.219 12.195 1 96.19 121 GLY A O 1
ATOM 962 N N . ARG A 1 122 ? -1.059 21.141 11.258 1 96.75 122 ARG A N 1
ATOM 963 C CA . ARG A 1 122 ? -0.307 19.953 10.852 1 96.75 122 ARG A CA 1
ATOM 964 C C . ARG A 1 122 ? 0.204 19.188 12.07 1 96.75 122 ARG A C 1
ATOM 966 O O . ARG A 1 122 ? -0.087 19.562 13.211 1 96.75 122 ARG A O 1
ATOM 973 N N . ASN A 1 123 ? 0.797 18.047 11.891 1 97.81 123 ASN A N 1
ATOM 974 C CA . ASN A 1 123 ? 1.284 17.203 12.984 1 97.81 123 ASN A CA 1
ATOM 975 C C . ASN A 1 123 ? 0.157 16.812 13.93 1 97.81 123 ASN A C 1
ATOM 977 O O . ASN A 1 123 ? 0.294 16.938 15.148 1 97.81 123 ASN A O 1
ATOM 981 N N . LEU A 1 124 ? -0.949 16.438 13.273 1 97.38 124 LEU A N 1
ATOM 982 C CA . LEU A 1 124 ? -2.145 16.094 14.023 1 97.38 124 LEU A CA 1
ATOM 983 C C . LEU A 1 124 ? -2.865 14.914 13.383 1 97.38 124 LEU A C 1
ATOM 985 O O . LEU A 1 124 ? -2.723 14.672 12.18 1 97.38 124 LEU A O 1
ATOM 989 N N . VAL A 1 125 ? -3.576 14.25 14.266 1 98.25 125 VAL A N 1
ATOM 990 C CA . VAL A 1 125 ? -4.523 13.234 13.805 1 98.25 125 VAL A CA 1
ATOM 991 C C . VAL A 1 125 ? -5.949 13.766 13.93 1 98.25 125 VAL A C 1
ATOM 993 O O . VAL A 1 125 ? -6.355 14.219 15.008 1 98.25 125 VAL A O 1
ATOM 996 N N . ILE A 1 126 ? -6.664 13.742 12.812 1 97 126 ILE A N 1
ATOM 997 C CA . ILE A 1 126 ? -8.055 14.172 12.852 1 97 126 ILE A CA 1
ATOM 998 C C . ILE A 1 126 ? -8.961 13.062 12.305 1 97 126 ILE A C 1
ATOM 1000 O O . ILE A 1 126 ? -8.648 12.453 11.281 1 97 126 ILE A O 1
ATOM 1004 N N . THR A 1 127 ? -10.078 12.766 13.008 1 95.38 127 THR A N 1
ATOM 1005 C CA . THR A 1 127 ? -11.07 11.797 12.57 1 95.38 127 THR A CA 1
ATOM 1006 C C . THR A 1 127 ? -12.25 12.5 11.898 1 95.38 127 THR A C 1
ATOM 1008 O O . THR A 1 127 ? -12.773 13.484 12.422 1 95.38 127 THR A O 1
ATOM 1011 N N . TYR A 1 128 ? -12.578 11.984 10.789 1 90.12 128 TYR A N 1
ATOM 1012 C CA . TYR A 1 128 ? -13.758 12.523 10.125 1 90.12 128 TYR A CA 1
ATOM 1013 C C . TYR A 1 128 ? -15.016 12.281 10.953 1 90.12 128 TYR A C 1
ATOM 1015 O O . TYR A 1 128 ? -15.305 11.141 11.32 1 90.12 128 TYR A O 1
ATOM 1023 N N . SER A 1 129 ? -15.742 13.289 11.445 1 78.62 129 SER A N 1
ATOM 1024 C CA . SER A 1 129 ? -16.953 13.188 12.25 1 78.62 129 SER A CA 1
ATOM 1025 C C . SER A 1 129 ? -18.172 13.695 11.484 1 78.62 129 SER A C 1
ATOM 1027 O O . SER A 1 129 ? -19.266 13.836 12.055 1 78.62 129 SER A O 1
ATOM 1029 N N . GLY A 1 130 ? -18.234 13.609 10.133 1 70.44 130 GLY A N 1
ATOM 1030 C CA . GLY A 1 130 ? -19.375 14.094 9.359 1 70.44 130 GLY A CA 1
ATOM 1031 C C . GLY A 1 130 ? -19.469 15.609 9.32 1 70.44 130 GLY A C 1
ATOM 1032 O O . GLY A 1 130 ? -20.203 16.172 8.508 1 70.44 130 GLY A O 1
ATOM 1033 N N . SER A 1 131 ? -19.156 16.438 10.422 1 51.81 131 SER A N 1
ATOM 1034 C CA . SER A 1 131 ? -19.422 17.875 10.445 1 51.81 131 SER A CA 1
ATOM 1035 C C . SER A 1 131 ? -18.375 18.641 9.664 1 51.81 131 SER A C 1
ATOM 1037 O O . SER A 1 131 ? -17.172 18.484 9.914 1 51.81 131 SER A O 1
ATOM 1039 N N . PRO A 1 132 ? -18.625 19.047 8.422 1 47.25 132 PRO A N 1
ATOM 1040 C CA . PRO A 1 132 ? -17.656 19.922 7.742 1 47.25 132 PRO A CA 1
ATOM 1041 C C . PRO A 1 132 ? -17.062 20.984 8.672 1 47.25 132 PRO A C 1
ATOM 1043 O O . PRO A 1 132 ? -17.781 21.531 9.508 1 47.25 132 PRO A O 1
ATOM 1046 N N . THR A 1 133 ? -15.953 20.859 9.141 1 45.44 133 THR A N 1
ATOM 1047 C CA . THR A 1 133 ? -15.555 22.125 9.75 1 45.44 133 THR A CA 1
ATOM 1048 C C . THR A 1 133 ? -15.945 23.297 8.859 1 45.44 133 THR A C 1
ATOM 1050 O O . THR A 1 133 ? -15.844 23.219 7.633 1 45.44 133 THR A O 1
ATOM 1053 N N . PRO A 1 134 ? -16.641 24.391 9.336 1 39.97 134 PRO A N 1
ATOM 1054 C CA . PRO A 1 134 ? -17 25.562 8.555 1 39.97 134 PRO A CA 1
ATOM 1055 C C . PRO A 1 134 ? -15.852 26.078 7.695 1 39.97 134 PRO A C 1
ATOM 1057 O O . PRO A 1 134 ? -14.75 26.312 8.203 1 39.97 134 PRO A O 1
ATOM 1060 N N . GLN A 1 135 ? -15.609 25.438 6.574 1 40.41 135 GLN A N 1
ATOM 1061 C CA . GLN A 1 135 ? -14.719 26.219 5.719 1 40.41 135 GLN A CA 1
ATOM 1062 C C . GLN A 1 135 ? -15 27.719 5.859 1 40.41 135 GLN A C 1
ATOM 1064 O O . GLN A 1 135 ? -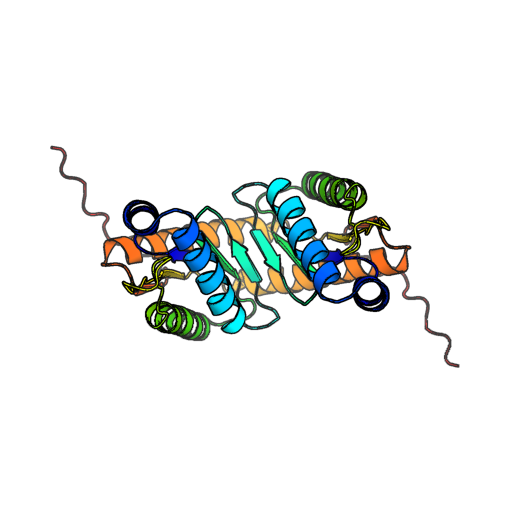16.125 28.156 5.68 1 40.41 135 GLN A O 1
ATOM 1069 N N . GLU A 1 136 ? -14.312 28.359 6.664 1 39.12 136 GLU A N 1
ATOM 1070 C CA . GLU A 1 136 ? -14.453 29.812 6.605 1 39.12 136 GLU A CA 1
ATOM 1071 C C . GLU A 1 136 ? -14.516 30.312 5.164 1 39.12 136 GLU A C 1
ATOM 1073 O O . GLU A 1 136 ? -13.75 29.844 4.312 1 39.12 136 GLU A O 1
ATOM 1078 N N . ASP A 1 137 ? -15.664 30.781 4.652 1 37.19 137 ASP A N 1
ATOM 1079 C CA . ASP A 1 137 ? -15.891 31.547 3.428 1 37.19 137 ASP A CA 1
ATOM 1080 C C . ASP A 1 137 ? -14.656 32.344 3.041 1 37.19 137 ASP A C 1
ATOM 1082 O O . ASP A 1 137 ? -14.172 33.156 3.828 1 37.19 137 ASP A O 1
ATOM 1086 N N . ALA A 1 138 ? -13.883 31.938 2.121 1 38.88 138 ALA A N 1
ATOM 1087 C CA . ALA A 1 138 ? -12.914 32.844 1.517 1 38.88 138 ALA A CA 1
ATOM 1088 C C . ALA A 1 138 ? -13.523 34.219 1.318 1 38.88 138 ALA A C 1
ATOM 1090 O O . ALA A 1 138 ? -14.602 34.375 0.737 1 38.88 138 ALA A O 1
ATOM 1091 N N . PRO A 1 139 ? -13.023 35.156 2.158 1 33.47 139 PRO A N 1
ATOM 1092 C CA . PRO A 1 139 ? -13.562 36.469 1.845 1 33.47 139 PRO A CA 1
ATOM 1093 C C . PRO A 1 139 ? -13.469 36.812 0.36 1 33.47 139 PRO A C 1
ATOM 1095 O O . PRO A 1 139 ? -12.57 36.344 -0.334 1 33.47 139 PRO A O 1
ATOM 1098 N N . ASP A 1 140 ? -14.594 36.938 -0.378 1 35.41 140 ASP A N 1
ATOM 1099 C CA . ASP A 1 140 ? -14.672 37.656 -1.645 1 35.41 140 ASP A CA 1
ATOM 1100 C C . ASP A 1 140 ? -13.734 38.875 -1.646 1 35.41 140 ASP A C 1
ATOM 1102 O O . ASP A 1 140 ? -13.977 39.875 -0.947 1 35.41 140 ASP A O 1
ATOM 1106 N N . SER A 1 141 ? -12.312 38.75 -1.41 1 25.2 141 SER A N 1
ATOM 1107 C CA . SER A 1 141 ? -11.688 39.969 -1.913 1 25.2 141 SER A CA 1
ATOM 1108 C C . SER A 1 141 ? -11.664 40 -3.438 1 25.2 141 SER A C 1
ATOM 1110 O O . SER A 1 141 ? -11.625 38.938 -4.078 1 25.2 141 SER A O 1
ATOM 1112 N N . MET B 1 1 ? -5.5 8.398 5.812 1 94.38 1 MET B N 1
ATOM 1113 C CA . MET B 1 1 ? -4.703 9.18 4.875 1 94.38 1 MET B CA 1
ATOM 1114 C C . MET B 1 1 ? -3.625 9.977 5.605 1 94.38 1 MET B C 1
ATOM 1116 O O . MET B 1 1 ? -3.887 10.562 6.656 1 94.38 1 MET B O 1
ATOM 1120 N N . LEU B 1 2 ? -2.467 9.828 5.023 1 96.88 2 LEU B N 1
ATOM 1121 C CA . LEU B 1 2 ? -1.33 10.477 5.66 1 96.88 2 LEU B CA 1
ATOM 1122 C C . LEU B 1 2 ? -0.569 11.344 4.664 1 96.88 2 LEU B C 1
ATOM 1124 O O . LEU B 1 2 ? -0.442 10.984 3.492 1 96.88 2 LEU B O 1
ATOM 1128 N N . ASP B 1 3 ? 0 12.469 5.152 1 96.81 3 ASP B N 1
ATOM 1129 C CA . ASP B 1 3 ? 0.774 13.391 4.324 1 96.81 3 ASP B CA 1
ATOM 1130 C C . ASP B 1 3 ? 1.973 13.945 5.09 1 96.81 3 ASP B C 1
ATOM 1132 O O . ASP B 1 3 ? 1.829 14.414 6.223 1 96.81 3 ASP B O 1
ATOM 1136 N N . ILE B 1 4 ? 3.135 13.781 4.516 1 97.88 4 ILE B N 1
ATOM 1137 C CA . ILE B 1 4 ? 4.328 14.336 5.148 1 97.88 4 ILE B CA 1
ATOM 1138 C C . ILE B 1 4 ? 4.27 15.859 5.117 1 97.88 4 ILE B C 1
ATOM 1140 O O . ILE B 1 4 ? 4.137 16.469 4.051 1 97.88 4 ILE B O 1
ATOM 1144 N N . ASP B 1 5 ? 4.41 16.484 6.262 1 98 5 ASP B N 1
ATOM 1145 C CA . ASP B 1 5 ? 4.262 17.922 6.387 1 98 5 ASP B CA 1
ATOM 1146 C C . ASP B 1 5 ? 5.445 18.656 5.754 1 98 5 ASP B C 1
ATOM 1148 O O . ASP B 1 5 ? 6.602 18.344 6.043 1 98 5 ASP B O 1
ATOM 1152 N N . PHE B 1 6 ? 5.105 19.609 4.824 1 96.75 6 PHE B N 1
ATOM 1153 C CA . PHE B 1 6 ? 6.07 20.516 4.227 1 96.75 6 PHE B CA 1
ATOM 1154 C C . PHE B 1 6 ? 7.129 19.75 3.443 1 96.75 6 PHE B C 1
ATOM 1156 O O . PHE B 1 6 ? 8.312 20.109 3.486 1 96.75 6 PHE B O 1
ATOM 1163 N N . PHE B 1 7 ? 6.777 18.766 2.805 1 96.44 7 PHE B N 1
ATOM 1164 C CA . PHE B 1 7 ? 7.707 17.906 2.084 1 96.44 7 PHE B CA 1
ATOM 1165 C C . PHE B 1 7 ? 8.398 18.672 0.966 1 96.44 7 PHE B C 1
ATOM 1167 O O . PHE B 1 7 ? 9.594 18.484 0.724 1 96.44 7 PHE B O 1
ATOM 1174 N N . LYS B 1 8 ? 7.637 19.5 0.278 1 95.31 8 LYS B N 1
ATOM 1175 C CA . LYS B 1 8 ? 8.25 20.328 -0.762 1 95.31 8 LYS B CA 1
ATOM 1176 C C . LYS B 1 8 ? 9.359 21.203 -0.189 1 95.31 8 LYS B C 1
ATOM 1178 O O . LYS B 1 8 ? 10.406 21.359 -0.815 1 95.31 8 LYS B O 1
ATOM 1183 N N . VAL B 1 9 ? 9.164 21.781 0.894 1 96.44 9 VAL B N 1
ATOM 1184 C CA . VAL B 1 9 ? 10.148 22.625 1.562 1 96.44 9 VAL B CA 1
ATOM 1185 C C . VAL B 1 9 ? 11.398 21.812 1.87 1 96.44 9 VAL B C 1
ATOM 1187 O O . VAL B 1 9 ? 12.523 22.297 1.729 1 96.44 9 VAL B O 1
ATOM 1190 N N . ILE B 1 10 ? 11.211 20.578 2.326 1 95.44 10 ILE B N 1
ATOM 1191 C CA . ILE B 1 10 ? 12.336 19.688 2.609 1 95.44 10 ILE B CA 1
ATOM 1192 C C . ILE B 1 10 ? 13.141 19.469 1.335 1 95.44 10 ILE B C 1
ATOM 1194 O O . ILE B 1 10 ? 14.367 19.578 1.34 1 95.44 10 ILE B O 1
ATOM 1198 N N . ASN B 1 11 ? 12.445 19.141 0.223 1 94.19 11 ASN B N 1
ATOM 1199 C CA . ASN B 1 11 ? 13.133 18.953 -1.051 1 94.19 11 ASN B CA 1
ATOM 1200 C C . ASN B 1 11 ? 13.883 20.203 -1.487 1 94.19 11 ASN B C 1
ATOM 1202 O O . ASN B 1 11 ? 15.023 20.125 -1.93 1 94.19 11 ASN B O 1
ATOM 1206 N N . ASP B 1 12 ? 13.211 21.297 -1.334 1 95.62 12 ASP B N 1
ATOM 1207 C CA . ASP B 1 12 ? 13.773 22.562 -1.775 1 95.62 12 ASP B CA 1
ATOM 1208 C C . ASP B 1 12 ? 14.977 22.953 -0.923 1 95.62 12 ASP B C 1
ATOM 1210 O O . ASP B 1 12 ? 15.922 23.562 -1.423 1 95.62 12 ASP B O 1
ATOM 1214 N N . THR B 1 13 ? 14.992 22.672 0.33 1 94.81 13 THR B N 1
ATOM 1215 C CA . THR B 1 13 ? 15.992 23.125 1.284 1 94.81 13 THR B CA 1
ATOM 1216 C C . THR B 1 13 ? 17.188 22.172 1.306 1 94.81 13 THR B C 1
ATOM 1218 O O . THR B 1 13 ? 18.344 22.609 1.316 1 94.81 13 THR B O 1
ATOM 1221 N N . TYR B 1 14 ? 16.859 20.844 1.271 1 93.44 14 TYR B N 1
ATOM 1222 C CA . TYR B 1 14 ? 17.938 19.891 1.531 1 93.44 14 TYR B CA 1
ATOM 1223 C C . TYR B 1 14 ? 18.219 19.047 0.293 1 93.44 14 TYR B C 1
ATOM 1225 O O . TYR B 1 14 ? 19.219 18.328 0.245 1 93.44 14 TYR B O 1
ATOM 1233 N N . GLY B 1 15 ? 17.359 19.094 -0.698 1 93.12 15 GLY B N 1
ATOM 1234 C CA . GLY B 1 15 ? 17.547 18.344 -1.933 1 93.12 15 GLY B CA 1
ATOM 1235 C C . GLY B 1 15 ? 16.672 17.109 -2.031 1 93.12 15 GLY B C 1
ATOM 1236 O O . GLY B 1 15 ? 16.25 16.562 -1.012 1 93.12 15 GLY B O 1
ATOM 1237 N N . HIS B 1 16 ? 16.5 16.609 -3.24 1 92.44 16 HIS B N 1
ATOM 1238 C CA . HIS B 1 16 ? 15.633 15.469 -3.518 1 92.44 16 HIS B CA 1
ATOM 1239 C C . HIS B 1 16 ? 16.172 14.195 -2.881 1 92.44 16 HIS B C 1
ATOM 1241 O O . HIS B 1 16 ? 15.406 13.352 -2.412 1 92.44 16 HIS B O 1
ATOM 1247 N N . PRO B 1 17 ? 17.469 14.023 -2.85 1 90.81 17 PRO B N 1
ATOM 1248 C CA . PRO B 1 17 ? 17.953 12.828 -2.176 1 90.81 17 PRO B CA 1
ATOM 1249 C C . PRO B 1 17 ? 17.531 12.75 -0.711 1 90.81 17 PRO B C 1
ATOM 1251 O O . PRO B 1 17 ? 17.172 11.68 -0.22 1 90.81 17 PRO B O 1
ATOM 1254 N N . GLN B 1 18 ? 17.578 13.836 -0.04 1 92.81 18 GLN B N 1
ATOM 1255 C CA . GLN B 1 18 ? 17.125 13.867 1.346 1 92.81 18 GLN B CA 1
ATOM 1256 C C . GLN B 1 18 ? 15.617 13.633 1.438 1 92.81 18 GLN B C 1
ATOM 1258 O O . GLN B 1 18 ? 15.148 12.953 2.354 1 92.81 18 GLN B O 1
ATOM 1263 N N . GLY B 1 19 ? 14.898 14.258 0.474 1 94.62 19 GLY B N 1
ATOM 1264 C CA . GLY B 1 19 ? 13.477 13.961 0.395 1 94.62 19 GLY B CA 1
ATOM 1265 C C . GLY B 1 19 ? 13.18 12.484 0.243 1 94.62 19 GLY B C 1
ATOM 1266 O O . GLY B 1 19 ? 12.273 11.953 0.892 1 94.62 19 GLY B O 1
ATOM 1267 N N . ASP B 1 20 ? 13.938 11.852 -0.532 1 90.94 20 ASP B N 1
ATOM 1268 C CA . ASP B 1 20 ? 13.789 10.414 -0.729 1 90.94 20 ASP B CA 1
ATOM 1269 C C . ASP B 1 20 ? 14.031 9.656 0.572 1 90.94 20 ASP B C 1
ATOM 1271 O O . ASP B 1 20 ? 13.336 8.68 0.87 1 90.94 20 ASP B O 1
ATOM 1275 N N . GLN B 1 21 ? 15.023 10.062 1.278 1 92.19 21 GLN B N 1
ATOM 1276 C CA . GLN B 1 21 ? 15.305 9.438 2.564 1 92.19 21 GLN B CA 1
ATOM 1277 C C . GLN B 1 21 ? 14.125 9.586 3.521 1 92.19 21 GLN B C 1
ATOM 1279 O O . GLN B 1 21 ? 13.797 8.656 4.258 1 92.19 21 GLN B O 1
ATOM 1284 N N . VAL B 1 22 ? 13.578 10.758 3.51 1 95.94 22 VAL B N 1
ATOM 1285 C CA . VAL B 1 22 ? 12.43 11.031 4.367 1 95.94 22 VAL B CA 1
ATOM 1286 C C . VAL B 1 22 ? 11.273 10.109 3.984 1 95.94 22 VAL B C 1
ATOM 1288 O O . VAL B 1 22 ? 10.641 9.5 4.852 1 95.94 22 VAL B O 1
ATOM 1291 N N . LEU B 1 23 ? 11.016 10.023 2.678 1 93.81 23 LEU B N 1
ATOM 1292 C CA . LEU B 1 23 ? 9.938 9.172 2.189 1 93.81 23 LEU B CA 1
ATOM 1293 C C . LEU B 1 23 ? 10.141 7.727 2.641 1 93.81 23 LEU B C 1
ATOM 1295 O O . LEU B 1 23 ? 9.211 7.098 3.15 1 93.81 23 LEU B O 1
ATOM 1299 N N . VAL B 1 24 ? 11.305 7.234 2.504 1 90.75 24 VAL B N 1
ATOM 1300 C CA . VAL B 1 24 ? 11.625 5.852 2.832 1 90.75 24 VAL B CA 1
ATOM 1301 C C . VAL B 1 24 ? 11.469 5.625 4.336 1 90.75 24 VAL B C 1
ATOM 1303 O O . VAL B 1 24 ? 10.875 4.637 4.766 1 90.75 24 VAL B O 1
ATOM 1306 N N . ALA B 1 25 ? 12.047 6.516 5.098 1 95 25 ALA B N 1
ATOM 1307 C CA . ALA B 1 25 ? 11.984 6.395 6.551 1 95 25 ALA B CA 1
ATOM 1308 C C . ALA B 1 25 ? 10.539 6.43 7.043 1 95 25 ALA B C 1
ATOM 1310 O O . ALA B 1 25 ? 10.164 5.676 7.941 1 95 25 ALA B O 1
ATOM 1311 N N . CYS B 1 26 ? 9.75 7.332 6.473 1 96.19 26 CYS B N 1
ATOM 1312 C CA . CYS B 1 26 ? 8.344 7.414 6.855 1 96.19 26 CYS B CA 1
ATOM 1313 C C . CYS B 1 26 ? 7.605 6.125 6.516 1 96.19 26 CYS B C 1
ATOM 1315 O O . CYS B 1 26 ? 6.883 5.582 7.352 1 96.19 26 CYS B O 1
ATOM 1317 N N . ALA B 1 27 ? 7.797 5.633 5.328 1 91.12 27 ALA B N 1
ATOM 1318 C CA . ALA B 1 27 ? 7.152 4.387 4.918 1 91.12 27 ALA B CA 1
ATOM 1319 C C . ALA B 1 27 ? 7.531 3.244 5.855 1 91.12 27 ALA B C 1
ATOM 1321 O O . ALA B 1 27 ? 6.664 2.479 6.293 1 91.12 27 ALA B O 1
ATOM 1322 N N . ARG B 1 28 ? 8.789 3.168 6.168 1 91.19 28 ARG B N 1
ATOM 1323 C CA . ARG B 1 28 ? 9.273 2.115 7.051 1 91.19 28 ARG B CA 1
ATOM 1324 C C . ARG B 1 28 ? 8.656 2.234 8.445 1 91.19 28 ARG B C 1
ATOM 1326 O O . ARG B 1 28 ? 8.273 1.23 9.047 1 91.19 28 ARG B O 1
ATOM 1333 N N . THR B 1 29 ? 8.648 3.406 8.906 1 96.31 29 THR B N 1
ATOM 1334 C CA . THR B 1 29 ? 8.078 3.648 10.227 1 96.31 29 THR B CA 1
ATOM 1335 C C . THR B 1 29 ? 6.609 3.24 10.258 1 96.31 29 THR B C 1
ATOM 1337 O O . THR B 1 29 ? 6.168 2.574 11.195 1 96.31 29 THR B O 1
ATOM 1340 N N . ILE B 1 30 ? 5.836 3.641 9.273 1 95.94 30 ILE B N 1
ATOM 1341 C CA . ILE B 1 30 ? 4.422 3.283 9.203 1 95.94 30 ILE B CA 1
ATOM 1342 C C . ILE B 1 30 ? 4.277 1.764 9.148 1 95.94 30 ILE B C 1
ATOM 1344 O O . ILE B 1 30 ? 3.514 1.176 9.914 1 95.94 30 ILE B O 1
ATOM 1348 N N . GLU B 1 31 ? 4.996 1.169 8.305 1 90.56 31 GLU B N 1
ATOM 1349 C CA . GLU B 1 31 ? 4.941 -0.278 8.125 1 90.56 31 GLU B CA 1
ATOM 1350 C C . GLU B 1 31 ? 5.223 -1.008 9.438 1 90.56 31 GLU B C 1
ATOM 1352 O O . GLU B 1 31 ? 4.598 -2.029 9.727 1 90.56 31 GLU B O 1
ATOM 1357 N N . ASN B 1 32 ? 6.164 -0.468 10.188 1 93.12 32 ASN B N 1
ATOM 1358 C CA . ASN B 1 32 ? 6.57 -1.104 11.438 1 93.12 32 ASN B CA 1
ATOM 1359 C C . ASN B 1 32 ? 5.566 -0.83 12.562 1 93.12 32 ASN B C 1
ATOM 1361 O O . ASN B 1 32 ? 5.648 -1.431 13.633 1 93.12 32 ASN B O 1
ATOM 1365 N N . THR B 1 33 ? 4.754 0.039 12.289 1 95.69 33 THR B N 1
ATOM 1366 C CA . THR B 1 33 ? 3.818 0.433 13.336 1 95.69 33 THR B CA 1
ATOM 1367 C C . THR B 1 33 ? 2.484 -0.285 13.164 1 95.69 33 THR B C 1
ATOM 1369 O O . THR B 1 33 ? 1.763 -0.506 14.141 1 95.69 33 THR B O 1
ATOM 1372 N N . ILE B 1 34 ? 2.16 -0.679 11.906 1 93.38 34 ILE B N 1
ATOM 1373 C CA . ILE B 1 34 ? 0.88 -1.331 11.656 1 93.38 34 ILE B CA 1
ATOM 1374 C C . ILE B 1 34 ? 1.061 -2.848 11.68 1 93.38 34 ILE B C 1
ATOM 1376 O O . ILE B 1 34 ? 2.188 -3.344 11.766 1 93.38 34 ILE B O 1
ATOM 1380 N N . ARG B 1 35 ? -0.133 -3.562 11.656 1 87.31 35 ARG B N 1
ATOM 1381 C CA . ARG B 1 35 ? -0.107 -5.02 11.711 1 87.31 35 ARG B CA 1
ATOM 1382 C C . ARG B 1 35 ? 0.131 -5.613 10.328 1 87.31 35 ARG B C 1
ATOM 1384 O O . ARG B 1 35 ? 0.047 -4.906 9.32 1 87.31 35 ARG B O 1
ATOM 1391 N N . GLU B 1 36 ? 0.366 -6.891 10.328 1 79.06 36 GLU B N 1
ATOM 1392 C CA . GLU B 1 36 ? 0.627 -7.613 9.086 1 79.06 36 GLU B CA 1
ATOM 1393 C C . GLU B 1 36 ? -0.594 -7.598 8.172 1 79.06 36 GLU B C 1
ATOM 1395 O O . GLU B 1 36 ? -0.459 -7.547 6.949 1 79.06 36 GLU B O 1
ATOM 1400 N N . LYS B 1 37 ? -1.747 -7.59 8.742 1 75.38 37 LYS B N 1
ATOM 1401 C CA . LYS B 1 37 ? -2.982 -7.668 7.965 1 75.38 37 LYS B CA 1
ATOM 1402 C C . LYS B 1 37 ? -3.385 -6.293 7.438 1 75.38 37 LYS B C 1
ATOM 1404 O O . LYS B 1 37 ? -4.309 -6.18 6.625 1 75.38 37 LYS B O 1
ATOM 1409 N N . ASP B 1 38 ? -2.721 -5.27 7.949 1 83.94 38 ASP B N 1
ATOM 1410 C CA . ASP B 1 38 ? -2.994 -3.912 7.488 1 83.94 38 ASP B CA 1
ATOM 1411 C C . ASP B 1 38 ? -2.287 -3.629 6.164 1 83.94 38 ASP B C 1
ATOM 1413 O O . ASP B 1 38 ? -1.341 -4.328 5.797 1 83.94 38 ASP B O 1
ATOM 1417 N N . LEU B 1 39 ? -2.875 -2.611 5.453 1 83.69 39 LEU B N 1
ATOM 1418 C CA . LEU B 1 39 ? -2.303 -2.266 4.156 1 83.69 39 LEU B CA 1
ATOM 1419 C C . LEU B 1 39 ? -1.767 -0.838 4.16 1 83.69 39 LEU B C 1
ATOM 1421 O O . LEU B 1 39 ? -2.453 0.085 4.605 1 83.69 39 LEU B O 1
ATOM 1425 N N . LEU B 1 40 ? -0.583 -0.793 3.727 1 88.88 40 LEU B N 1
ATOM 1426 C CA . LEU B 1 40 ? 0.03 0.508 3.484 1 88.88 40 LEU B CA 1
ATOM 1427 C C . LEU B 1 40 ? 0.225 0.747 1.99 1 88.88 40 LEU B C 1
ATOM 1429 O O . LEU B 1 40 ? 0.724 -0.128 1.277 1 88.88 40 LEU B O 1
ATOM 1433 N N . GLY B 1 41 ? -0.255 1.866 1.553 1 84.12 41 GLY B N 1
ATOM 1434 C CA . GLY B 1 41 ? -0.027 2.254 0.17 1 84.12 41 GLY B CA 1
ATOM 1435 C C . GLY B 1 41 ? 0.427 3.693 0.021 1 84.12 41 GLY B C 1
ATOM 1436 O O . GLY B 1 41 ? 0.053 4.555 0.822 1 84.12 41 GLY B O 1
ATOM 1437 N N . ARG B 1 42 ? 1.213 3.922 -1.013 1 81.62 42 ARG B N 1
ATOM 1438 C CA . ARG B 1 42 ? 1.586 5.289 -1.367 1 81.62 42 ARG B CA 1
ATOM 1439 C C . ARG B 1 42 ? 0.671 5.84 -2.455 1 81.62 42 ARG B C 1
ATOM 1441 O O . ARG B 1 42 ? 0.457 5.191 -3.482 1 81.62 42 ARG B O 1
ATOM 1448 N N . LEU B 1 43 ? 0.024 6.93 -2.303 1 76.19 43 LEU B N 1
ATOM 1449 C CA . LEU B 1 43 ? -0.967 7.504 -3.205 1 76.19 43 LEU B CA 1
ATOM 1450 C C . LEU B 1 43 ? -0.342 8.586 -4.078 1 76.19 43 LEU B C 1
ATOM 1452 O O . LEU B 1 43 ? -0.845 8.883 -5.168 1 76.19 43 LEU B O 1
ATOM 1456 N N . GLY B 1 44 ? 0.65 9.195 -3.689 1 74.44 44 GLY B N 1
ATOM 1457 C CA . GLY B 1 44 ? 1.34 10.281 -4.371 1 74.44 44 GLY B CA 1
ATOM 1458 C C . GLY B 1 44 ? 2.758 10.492 -3.877 1 74.44 44 GLY B C 1
ATOM 1459 O O . GLY B 1 44 ? 3.334 9.609 -3.234 1 74.44 44 GLY B O 1
ATOM 1460 N N . GLY B 1 45 ? 3.316 11.531 -4.316 1 77.75 45 GLY B N 1
ATOM 1461 C CA . GLY B 1 45 ? 4.699 11.805 -3.961 1 77.75 45 GLY B CA 1
ATOM 1462 C C . GLY B 1 45 ? 4.957 11.742 -2.467 1 77.75 45 GLY B C 1
ATOM 1463 O O . GLY B 1 45 ? 5.91 11.102 -2.021 1 77.75 45 GLY B O 1
ATOM 1464 N N . GLU B 1 46 ? 4.129 12.352 -1.677 1 92.62 46 GLU B N 1
ATOM 1465 C CA . GLU B 1 46 ? 4.383 12.406 -0.24 1 92.62 46 GLU B CA 1
ATOM 1466 C C . GLU B 1 46 ? 3.182 11.906 0.553 1 92.62 46 GLU B C 1
ATOM 1468 O O . GLU B 1 46 ? 3.131 12.055 1.775 1 92.62 46 GLU B O 1
ATOM 1473 N N . GLU B 1 47 ? 2.197 11.352 -0.127 1 91.94 47 GLU B N 1
ATOM 1474 C CA . GLU B 1 47 ? 0.958 10.906 0.505 1 91.94 47 GLU B CA 1
ATOM 1475 C C . GLU B 1 47 ? 0.895 9.383 0.597 1 91.94 47 GLU B C 1
ATOM 1477 O O . GLU B 1 47 ? 1.324 8.688 -0.323 1 91.94 47 GLU B O 1
ATOM 1482 N N . PHE B 1 48 ? 0.374 8.914 1.8 1 92.31 48 PHE B N 1
ATOM 1483 C CA . PHE B 1 48 ? 0.183 7.496 2.078 1 92.31 48 PHE B CA 1
ATOM 1484 C C . PHE B 1 48 ? -1.26 7.211 2.48 1 92.31 48 PHE B C 1
ATOM 1486 O O . PHE B 1 48 ? -1.989 8.125 2.877 1 92.31 48 PHE B O 1
ATOM 1493 N N . ALA B 1 49 ? -1.631 5.988 2.293 1 90.81 49 ALA B N 1
ATOM 1494 C CA . ALA B 1 49 ? -2.889 5.469 2.824 1 90.81 49 ALA B CA 1
ATOM 1495 C C . ALA B 1 49 ? -2.662 4.18 3.604 1 90.81 49 ALA B C 1
ATOM 1497 O O . ALA B 1 49 ? -1.85 3.34 3.207 1 90.81 49 ALA B O 1
ATOM 1498 N N . VAL B 1 50 ? -3.373 4.094 4.719 1 92.19 50 VAL B N 1
ATOM 1499 C CA . VAL B 1 50 ? -3.346 2.867 5.512 1 92.19 50 VAL B CA 1
ATOM 1500 C C . VAL B 1 50 ? -4.762 2.318 5.66 1 92.19 50 VAL B C 1
ATOM 1502 O O . VAL B 1 50 ? -5.688 3.057 6.004 1 92.19 50 VAL B O 1
ATOM 1505 N N . VAL B 1 51 ? -4.914 1.077 5.32 1 86.06 51 VAL B N 1
ATOM 1506 C CA . VAL B 1 51 ? -6.168 0.366 5.543 1 86.06 51 VAL B CA 1
ATOM 1507 C C . VAL B 1 51 ? -6.031 -0.556 6.754 1 86.06 51 VAL B C 1
ATOM 1509 O O . VAL B 1 51 ? -5.137 -1.404 6.797 1 86.06 51 VAL B O 1
ATOM 1512 N N . LEU B 1 52 ? -6.926 -0.276 7.715 1 88.38 52 LEU B N 1
ATOM 1513 C CA . LEU B 1 52 ? -6.934 -1.036 8.961 1 88.38 52 LEU B CA 1
ATOM 1514 C C . LEU B 1 52 ? -8.211 -1.859 9.086 1 88.38 52 LEU B C 1
ATOM 1516 O O . LEU B 1 52 ? -9.172 -1.425 9.719 1 88.38 52 LEU B O 1
ATOM 1520 N N . PRO B 1 53 ? -8.195 -3.074 8.539 1 81 53 PRO B N 1
ATOM 1521 C CA . PRO B 1 53 ? -9.391 -3.906 8.664 1 81 53 PRO B CA 1
ATOM 1522 C C . PRO B 1 53 ? -9.688 -4.305 10.109 1 81 53 PRO B C 1
ATOM 1524 O O . PRO B 1 53 ? -8.766 -4.492 10.906 1 81 53 PRO B O 1
ATOM 1527 N N . ASN B 1 54 ? -10.945 -4.457 10.375 1 82.44 54 ASN B N 1
ATOM 1528 C CA . ASN B 1 54 ? -11.398 -4.922 11.688 1 82.44 54 ASN B CA 1
ATOM 1529 C C . ASN B 1 54 ? -10.758 -4.125 12.82 1 82.44 54 ASN B C 1
ATOM 1531 O O . ASN B 1 54 ? -10.227 -4.699 13.766 1 82.44 54 ASN B O 1
ATOM 1535 N N . THR B 1 55 ? -10.68 -2.904 12.625 1 87 55 THR B N 1
ATOM 1536 C CA . THR B 1 55 ? -10.094 -1.981 13.594 1 87 55 THR B CA 1
ATOM 1537 C C . THR B 1 55 ? -11.102 -0.913 14.008 1 87 55 THR B C 1
ATOM 1539 O O . THR B 1 55 ? -11.711 -0.261 13.148 1 87 55 THR B O 1
ATOM 1542 N N . SER B 1 56 ? -11.312 -0.814 15.289 1 86.88 56 SER B N 1
ATOM 1543 C CA . SER B 1 56 ? -12.219 0.228 15.766 1 86.88 56 SER B CA 1
ATOM 1544 C C . SER B 1 56 ? -11.633 1.616 15.531 1 86.88 56 SER B C 1
ATOM 1546 O O . SER B 1 56 ? -10.43 1.76 15.312 1 86.88 56 SER B O 1
ATOM 1548 N N . LEU B 1 57 ? -12.531 2.527 15.625 1 88.62 57 LEU B N 1
ATOM 1549 C CA . LEU B 1 57 ? -12.078 3.908 15.469 1 88.62 57 LEU B CA 1
ATOM 1550 C C . LEU B 1 57 ? -11.062 4.27 16.547 1 88.62 57 LEU B C 1
ATOM 1552 O O . LEU B 1 57 ? -10.07 4.941 16.266 1 88.62 57 LEU B O 1
ATOM 1556 N N . GLU B 1 58 ? -11.344 3.893 17.734 1 92.62 58 GLU B N 1
ATOM 1557 C CA . GLU B 1 58 ? -10.438 4.172 18.844 1 92.62 58 GLU B CA 1
ATOM 1558 C C . GLU B 1 58 ? -9.07 3.539 18.609 1 92.62 58 GLU B C 1
ATOM 1560 O O . GLU B 1 58 ? -8.039 4.18 18.812 1 92.62 58 GLU B O 1
ATOM 1565 N N . GLU B 1 59 ? -9.094 2.342 18.172 1 94.25 59 GLU B N 1
ATOM 1566 C CA . GLU B 1 59 ? -7.836 1.658 17.875 1 94.25 59 GLU B CA 1
ATOM 1567 C C . GLU B 1 59 ? -7.094 2.336 16.719 1 94.25 59 GLU B C 1
ATOM 1569 O O . GLU B 1 59 ? -5.867 2.453 16.75 1 94.25 59 GLU B O 1
ATOM 1574 N N . ALA B 1 60 ? -7.852 2.725 15.727 1 94.62 60 ALA B N 1
ATOM 1575 C CA . ALA B 1 60 ? -7.254 3.408 14.586 1 94.62 60 ALA B CA 1
ATOM 1576 C C . ALA B 1 60 ? -6.574 4.707 15.016 1 94.62 60 ALA B C 1
ATOM 1578 O O . ALA B 1 60 ? -5.488 5.035 14.539 1 94.62 60 ALA B O 1
ATOM 1579 N N . ARG B 1 61 ? -7.172 5.375 15.914 1 95.69 61 ARG B N 1
ATOM 1580 C CA . ARG B 1 61 ? -6.602 6.621 16.422 1 95.69 61 ARG B CA 1
ATOM 1581 C C . ARG B 1 61 ? -5.293 6.363 17.156 1 95.69 61 ARG B C 1
ATOM 1583 O O . ARG B 1 61 ? -4.336 7.125 17.016 1 95.69 61 ARG B O 1
ATOM 1590 N N . VAL B 1 62 ? -5.309 5.363 17.953 1 97.5 62 VAL B N 1
ATOM 1591 C CA . VAL B 1 62 ? -4.113 5.016 18.703 1 97.5 62 VAL B CA 1
ATOM 1592 C C . VAL B 1 62 ? -2.965 4.711 17.75 1 97.5 62 VAL B C 1
ATOM 1594 O O . VAL B 1 62 ? -1.845 5.191 17.938 1 97.5 62 VAL B O 1
ATOM 1597 N N . ILE B 1 63 ? -3.27 3.943 16.719 1 97.31 63 ILE B N 1
ATOM 1598 C CA . ILE B 1 63 ? -2.26 3.58 15.727 1 97.31 63 ILE B CA 1
ATOM 1599 C C . ILE B 1 63 ? -1.775 4.832 15 1 97.31 63 ILE B C 1
ATOM 1601 O O . ILE B 1 63 ? -0.571 5.031 14.82 1 97.31 63 ILE B O 1
ATOM 1605 N N . ALA B 1 64 ? -2.707 5.668 14.633 1 98.12 64 ALA B N 1
ATOM 1606 C CA . ALA B 1 64 ? -2.377 6.895 13.914 1 98.12 64 ALA B CA 1
ATOM 1607 C C . ALA B 1 64 ? -1.49 7.805 14.758 1 98.12 64 ALA B C 1
ATOM 1609 O O . ALA B 1 64 ? -0.515 8.367 14.258 1 98.12 64 ALA B O 1
ATOM 1610 N N . GLU B 1 65 ? -1.817 7.926 15.953 1 98.44 65 GLU B N 1
ATOM 1611 C CA . GLU B 1 65 ? -1.02 8.758 16.844 1 98.44 65 GLU B CA 1
ATOM 1612 C C . GLU B 1 65 ? 0.38 8.18 17.047 1 98.44 65 GLU B C 1
ATOM 1614 O O . GLU B 1 65 ? 1.359 8.922 17.125 1 98.44 65 GLU B O 1
ATOM 1619 N N . ARG B 1 66 ? 0.441 6.906 17.188 1 98.5 66 ARG B N 1
ATOM 1620 C CA . ARG B 1 66 ? 1.747 6.266 17.297 1 98.5 66 ARG B CA 1
ATOM 1621 C C . ARG B 1 66 ? 2.605 6.555 16.078 1 98.5 66 ARG B C 1
ATOM 1623 O O . ARG B 1 66 ? 3.795 6.848 16.203 1 98.5 66 ARG B O 1
ATOM 1630 N N . ILE B 1 67 ? 2.014 6.449 14.93 1 98.19 67 ILE B N 1
ATOM 1631 C CA . ILE B 1 67 ? 2.709 6.773 13.688 1 98.19 67 ILE B CA 1
ATOM 1632 C C . ILE B 1 67 ? 3.188 8.219 13.727 1 98.19 67 ILE B C 1
ATOM 1634 O O . ILE B 1 67 ? 4.359 8.5 13.461 1 98.19 67 ILE B O 1
ATOM 1638 N N . ARG B 1 68 ? 2.271 9.086 14.039 1 98.5 68 ARG B N 1
ATOM 1639 C CA . ARG B 1 68 ? 2.572 10.516 14.07 1 98.5 68 ARG B CA 1
ATOM 1640 C C . ARG B 1 68 ? 3.77 10.797 14.969 1 98.5 68 ARG B C 1
ATOM 1642 O O . ARG B 1 68 ? 4.711 11.484 14.555 1 98.5 68 ARG B O 1
ATOM 1649 N N . VAL B 1 69 ? 3.738 10.234 16.172 1 98.62 69 VAL B N 1
ATOM 1650 C CA . VAL B 1 69 ? 4.766 10.484 17.172 1 98.62 69 VAL B CA 1
ATOM 1651 C C . VAL B 1 69 ? 6.098 9.906 16.719 1 98.62 69 VAL B C 1
ATOM 1653 O O . VAL B 1 69 ? 7.137 10.562 16.812 1 98.62 69 VAL B O 1
ATOM 1656 N N . ARG B 1 70 ? 6.113 8.734 16.219 1 98.56 70 ARG B N 1
ATOM 1657 C CA . ARG B 1 70 ? 7.344 8.07 15.797 1 98.56 70 ARG B CA 1
ATOM 1658 C C . ARG B 1 70 ? 8.008 8.828 14.656 1 98.56 70 ARG B C 1
ATOM 1660 O O . ARG B 1 70 ? 9.234 8.93 14.602 1 98.56 70 ARG B O 1
ATOM 1667 N N . ILE B 1 71 ? 7.211 9.312 13.766 1 98.19 71 ILE B N 1
ATOM 1668 C CA . ILE B 1 71 ? 7.77 10.055 12.648 1 98.19 71 ILE B CA 1
ATOM 1669 C C . ILE B 1 71 ? 8.328 11.391 13.133 1 98.19 71 ILE B C 1
ATOM 1671 O O . ILE B 1 71 ? 9.406 11.812 12.703 1 98.19 71 ILE B O 1
ATOM 1675 N N . 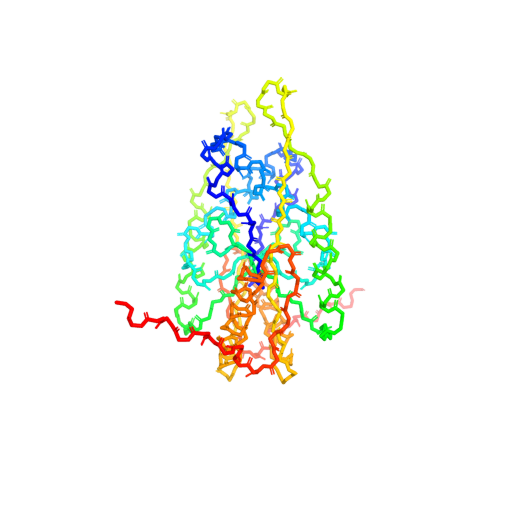ALA B 1 72 ? 7.629 12.008 14.016 1 98.12 72 ALA B N 1
ATOM 1676 C CA . ALA B 1 72 ? 8.102 13.266 14.578 1 98.12 72 ALA B CA 1
ATOM 1677 C C . ALA B 1 72 ? 9.422 13.07 15.32 1 98.12 72 ALA B C 1
ATOM 1679 O O . ALA B 1 72 ? 10.188 14.031 15.508 1 98.12 72 ALA B O 1
ATOM 1680 N N . GLU B 1 73 ? 9.703 11.906 15.742 1 97.75 73 GLU B N 1
ATOM 1681 C CA . GLU B 1 73 ? 10.898 11.609 16.516 1 97.75 73 GLU B CA 1
ATOM 1682 C C . GLU B 1 73 ? 12.078 11.273 15.617 1 97.75 73 GLU B C 1
ATOM 1684 O O . GLU B 1 73 ? 13.219 11.195 16.078 1 97.75 73 GLU B O 1
ATOM 1689 N N . LEU B 1 74 ? 11.836 11.055 14.359 1 96.62 74 LEU B N 1
ATOM 1690 C CA . LEU B 1 74 ? 12.922 10.758 13.43 1 96.62 74 LEU B CA 1
ATOM 1691 C C . LEU B 1 74 ? 13.828 11.969 13.25 1 96.62 74 LEU B C 1
ATOM 1693 O O . LEU B 1 74 ? 13.352 13.109 13.219 1 96.62 74 LEU B O 1
ATOM 1697 N N . SER B 1 75 ? 15.109 11.672 13.094 1 96.31 75 SER B N 1
ATOM 1698 C CA . SER B 1 75 ? 16.109 12.68 12.75 1 96.31 75 SER B CA 1
ATOM 1699 C C . SER B 1 75 ? 16.75 12.391 11.391 1 96.31 75 SER B C 1
ATOM 1701 O O . SER B 1 75 ? 17.141 11.258 11.117 1 96.31 75 SER B O 1
ATOM 1703 N N . PHE B 1 76 ? 16.781 13.453 10.617 1 95.31 76 PHE B N 1
ATOM 1704 C CA . PHE B 1 76 ? 17.422 13.359 9.312 1 95.31 76 PHE B CA 1
ATOM 1705 C C . PHE B 1 76 ? 18.641 14.266 9.242 1 95.31 76 PHE B C 1
ATOM 1707 O O . PHE B 1 76 ? 18.75 15.234 10 1 95.31 76 PHE B O 1
ATOM 1714 N N . TYR B 1 77 ? 19.516 13.836 8.32 1 93 77 TYR B N 1
ATOM 1715 C CA . TYR B 1 77 ? 20.75 14.602 8.219 1 93 77 TYR B CA 1
ATOM 1716 C C . TYR B 1 77 ? 21.031 14.977 6.77 1 93 77 TYR B C 1
ATOM 1718 O O . TYR B 1 77 ? 20.719 14.227 5.852 1 93 77 TYR B O 1
ATOM 1726 N N . THR B 1 78 ? 21.672 16.094 6.668 1 89.62 78 THR B N 1
ATOM 1727 C CA . THR B 1 78 ? 22.172 16.484 5.352 1 89.62 78 THR B CA 1
ATOM 1728 C C . THR B 1 78 ? 23.328 15.594 4.926 1 89.62 78 THR B C 1
ATOM 1730 O O . THR B 1 78 ? 23.859 14.812 5.73 1 89.62 78 THR B O 1
ATOM 1733 N N . THR B 1 79 ? 23.594 15.617 3.582 1 81.5 79 THR B N 1
ATOM 1734 C CA . THR B 1 79 ? 24.609 14.75 2.996 1 81.5 79 THR B CA 1
ATOM 1735 C C . THR B 1 79 ? 25.906 14.805 3.811 1 81.5 79 THR B C 1
ATOM 1737 O O . THR B 1 79 ? 26.531 13.773 4.066 1 81.5 79 THR B O 1
ATOM 1740 N N . GLN B 1 80 ? 26.344 15.93 4.254 1 80.81 80 GLN B N 1
ATOM 1741 C CA . GLN B 1 80 ? 27.594 16.031 5.004 1 80.81 80 GLN B CA 1
ATOM 1742 C C . GLN B 1 80 ? 27.344 15.898 6.504 1 80.81 80 GLN B C 1
ATOM 1744 O O . GLN B 1 80 ? 28.266 16.031 7.305 1 80.81 80 GLN B O 1
ATOM 1749 N N . ARG B 1 81 ? 26.109 15.484 6.793 1 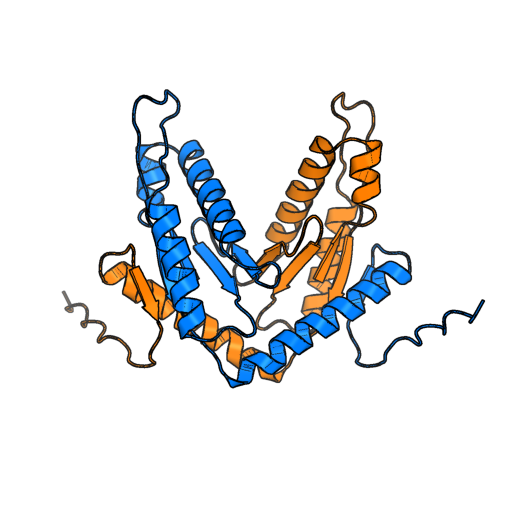81.88 81 ARG B N 1
ATOM 1750 C CA . ARG B 1 81 ? 25.672 15.266 8.164 1 81.88 81 ARG B CA 1
ATOM 1751 C C . ARG B 1 81 ? 26 16.453 9.047 1 81.88 81 ARG B C 1
ATOM 1753 O O . ARG B 1 81 ? 26.359 16.281 10.219 1 81.88 81 ARG B O 1
ATOM 1760 N N . ILE B 1 82 ? 26.078 17.578 8.523 1 82.31 82 ILE B N 1
ATOM 1761 C CA . ILE B 1 82 ? 26.422 18.797 9.242 1 82.31 82 ILE B CA 1
ATOM 1762 C C . ILE B 1 82 ? 25.188 19.359 9.93 1 82.31 82 ILE B C 1
ATOM 1764 O O . ILE B 1 82 ? 25.281 19.984 10.992 1 82.31 82 ILE B O 1
ATOM 1768 N N . GLN B 1 83 ? 24.125 19.141 9.312 1 89.31 83 GLN B N 1
ATOM 1769 C CA . GLN B 1 83 ? 22.859 19.656 9.852 1 89.31 83 GLN B CA 1
ATOM 1770 C C . GLN B 1 83 ? 21.797 18.578 9.93 1 89.31 83 GLN B C 1
ATOM 1772 O O . GLN B 1 83 ? 21.703 17.719 9.039 1 89.31 83 GLN B O 1
ATOM 1777 N N . SER B 1 84 ? 21.047 18.672 11.031 1 94.25 84 SER B N 1
ATOM 1778 C CA . SER B 1 84 ? 19.938 17.75 11.18 1 94.25 84 SER B CA 1
ATOM 1779 C C . SER B 1 84 ? 18.594 18.453 11.016 1 94.25 84 SER B C 1
ATOM 1781 O O . SER B 1 84 ? 18.5 19.672 11.195 1 94.25 84 SER B O 1
ATOM 1783 N N . PHE B 1 85 ? 17.656 17.734 10.594 1 95.5 85 PHE B N 1
ATOM 1784 C CA . PHE B 1 85 ? 16.281 18.25 10.508 1 95.5 85 PHE B CA 1
ATOM 1785 C C . PHE B 1 85 ? 15.273 17.156 10.805 1 95.5 85 PHE B C 1
ATOM 1787 O O . PHE B 1 85 ? 15.641 15.984 10.922 1 95.5 85 PHE B O 1
ATOM 1794 N N . HIS B 1 86 ? 14.055 17.641 11.039 1 96.75 86 HIS B N 1
ATOM 1795 C CA . HIS B 1 86 ? 12.938 16.75 11.352 1 96.75 86 HIS B CA 1
ATOM 1796 C C . HIS B 1 86 ? 11.758 17 10.422 1 96.75 86 HIS B C 1
ATOM 1798 O O . HIS B 1 86 ? 11.75 17.969 9.672 1 96.75 86 HIS B O 1
ATOM 1804 N N . THR B 1 87 ? 10.883 16.141 10.43 1 97.5 87 THR B N 1
ATOM 1805 C CA . THR B 1 87 ? 9.609 16.328 9.758 1 97.5 87 THR B CA 1
ATOM 1806 C C . THR B 1 87 ? 8.461 15.773 10.602 1 97.5 87 THR B C 1
ATOM 1808 O O . THR B 1 87 ? 8.695 15.188 11.656 1 97.5 87 THR B O 1
ATOM 1811 N N . THR B 1 88 ? 7.301 16.141 10.281 1 98.38 88 THR B N 1
ATOM 1812 C CA . THR B 1 88 ? 6.098 15.586 10.891 1 98.38 88 THR B CA 1
ATOM 1813 C C . THR B 1 88 ? 5.133 15.078 9.82 1 98.38 88 THR B C 1
ATOM 1815 O O . THR B 1 88 ? 5.402 15.203 8.625 1 98.38 88 THR B O 1
ATOM 1818 N N . ILE B 1 89 ? 4.109 14.414 10.281 1 98.44 89 ILE B N 1
ATOM 1819 C CA . ILE B 1 89 ? 3.098 13.875 9.375 1 98.44 89 ILE B CA 1
ATOM 1820 C C . ILE B 1 89 ? 1.704 14.242 9.891 1 98.44 89 ILE B C 1
ATOM 1822 O O . ILE B 1 89 ? 1.473 14.281 11.102 1 98.44 89 ILE B O 1
ATOM 1826 N N . SER B 1 90 ? 0.816 14.594 8.992 1 98.62 90 SER B N 1
ATOM 1827 C CA . SER B 1 90 ? -0.592 14.82 9.297 1 98.62 90 SER B CA 1
ATOM 1828 C C . SER B 1 90 ? -1.452 13.648 8.828 1 98.62 90 SER B C 1
ATOM 1830 O O . SER B 1 90 ? -1.183 13.062 7.777 1 98.62 90 SER B O 1
ATOM 1832 N N . ILE B 1 91 ? -2.496 13.352 9.688 1 98.12 91 ILE B N 1
ATOM 1833 C CA . ILE B 1 91 ? -3.244 12.125 9.43 1 98.12 91 ILE B CA 1
ATOM 1834 C C . ILE B 1 91 ? -4.742 12.406 9.516 1 98.12 91 ILE B C 1
ATOM 1836 O O . ILE B 1 91 ? -5.203 13.062 10.453 1 98.12 91 ILE B O 1
ATOM 1840 N N . GLY B 1 92 ? -5.469 12 8.492 1 97.88 92 GLY B N 1
ATOM 1841 C CA . GLY B 1 92 ? -6.922 11.961 8.5 1 97.88 92 GLY B CA 1
ATOM 1842 C C . GLY B 1 92 ? -7.48 10.547 8.555 1 97.88 92 GLY B C 1
ATOM 1843 O O . GLY B 1 92 ? -7.035 9.672 7.82 1 97.88 92 GLY B O 1
ATOM 1844 N N . ILE B 1 93 ? -8.5 10.305 9.508 1 95.75 93 ILE B N 1
ATOM 1845 C CA . ILE B 1 93 ? -9.07 8.977 9.703 1 95.75 93 ILE B CA 1
ATOM 1846 C C . ILE B 1 93 ? -10.547 8.992 9.32 1 95.75 93 ILE B C 1
ATOM 1848 O O . ILE B 1 93 ? -11.266 9.953 9.625 1 95.75 93 ILE B O 1
ATOM 1852 N N . SER B 1 94 ? -10.984 8.016 8.586 1 91.12 94 SER B N 1
ATOM 1853 C CA . SER B 1 94 ? -12.398 7.695 8.391 1 91.12 94 SER B CA 1
ATOM 1854 C C . SER B 1 94 ? -12.672 6.223 8.68 1 91.12 94 SER B C 1
ATOM 1856 O O . SER B 1 94 ? -11.773 5.387 8.594 1 91.12 94 SER B O 1
ATOM 1858 N N . CYS B 1 95 ? -13.875 5.941 9.156 1 84.88 95 CYS B N 1
ATOM 1859 C CA . CYS B 1 95 ? -14.227 4.574 9.523 1 84.88 95 CYS B CA 1
ATOM 1860 C C . CYS B 1 95 ? -15.602 4.199 8.977 1 84.88 95 CYS B C 1
ATOM 1862 O O . CYS B 1 95 ? -16.484 5.055 8.867 1 84.88 95 CYS B O 1
ATOM 1864 N N . ALA B 1 96 ? -15.711 3.016 8.484 1 74.62 96 ALA B N 1
ATOM 1865 C CA . ALA B 1 96 ? -17.016 2.467 8.094 1 74.62 96 ALA B CA 1
ATOM 1866 C C . ALA B 1 96 ? -17.312 1.183 8.859 1 74.62 96 ALA B C 1
ATOM 1868 O O . ALA B 1 96 ? -16.438 0.335 9.039 1 74.62 96 ALA B O 1
ATOM 1869 N N . THR B 1 97 ? -18.469 1.16 9.508 1 63.22 97 TH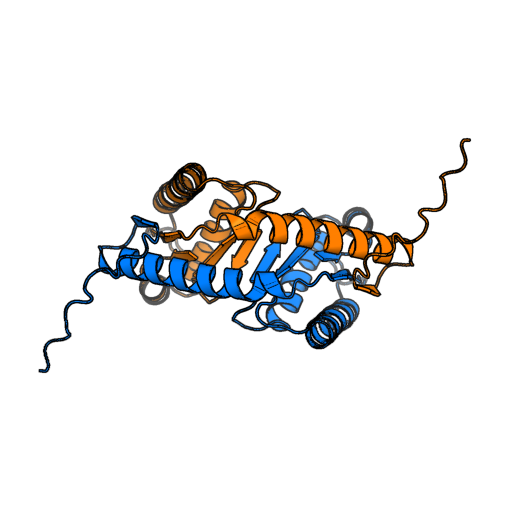R B N 1
ATOM 1870 C CA . THR B 1 97 ? -18.891 -0.03 10.242 1 63.22 97 THR B CA 1
ATOM 1871 C C . THR B 1 97 ? -19.312 -1.14 9.281 1 63.22 97 THR B C 1
ATOM 1873 O O . THR B 1 97 ? -19 -2.311 9.508 1 63.22 97 THR B O 1
ATOM 1876 N N . GLU B 1 98 ? -20.219 -0.934 8.391 1 57.75 98 GLU B N 1
ATOM 1877 C CA . GLU B 1 98 ? -20.812 -1.951 7.527 1 57.75 98 GLU B CA 1
ATOM 1878 C C . GLU B 1 98 ? -19.797 -2.463 6.5 1 57.75 98 GLU B C 1
ATOM 1880 O O . GLU B 1 98 ? -19.891 -3.605 6.047 1 57.75 98 GLU B O 1
ATOM 1885 N N . THR B 1 99 ? -18.844 -1.74 6.164 1 53.97 99 THR B N 1
ATOM 1886 C CA . THR B 1 99 ? -17.922 -1.981 5.066 1 53.97 99 THR B CA 1
ATOM 1887 C C . THR B 1 99 ? -16.891 -3.037 5.457 1 53.97 99 THR B C 1
ATOM 1889 O O . THR B 1 99 ? -16.312 -3.699 4.59 1 53.97 99 THR B O 1
ATOM 1892 N N . ILE B 1 100 ? -16.828 -3.377 6.793 1 53.41 100 ILE B N 1
ATOM 1893 C CA . ILE B 1 100 ? -15.867 -4.293 7.395 1 53.41 100 ILE B CA 1
ATOM 1894 C C . ILE B 1 100 ? -16 -5.676 6.766 1 53.41 100 ILE B C 1
ATOM 1896 O O . ILE B 1 100 ? -15.008 -6.289 6.375 1 53.41 100 ILE B O 1
ATOM 1900 N N . TYR B 1 101 ? -17.344 -6.074 6.645 1 56.47 101 TYR B N 1
ATOM 1901 C CA . TYR B 1 101 ? -17.609 -7.438 6.195 1 56.47 101 TYR B CA 1
ATOM 1902 C C . TYR B 1 101 ? -17.188 -7.621 4.738 1 56.47 101 TYR B C 1
ATOM 1904 O O . TYR B 1 101 ? -16.625 -8.656 4.375 1 56.47 101 TYR B O 1
ATOM 1912 N N . ALA B 1 102 ? -17.125 -6.48 4.125 1 64.88 102 ALA B N 1
ATOM 1913 C CA . ALA B 1 102 ? -16.875 -6.621 2.691 1 64.88 102 ALA B CA 1
ATOM 1914 C C . ALA B 1 102 ? -15.391 -6.715 2.398 1 64.88 102 ALA B C 1
ATOM 1916 O O . ALA B 1 102 ? -14.961 -7.523 1.571 1 64.88 102 ALA B O 1
ATOM 1917 N N . TYR B 1 103 ? -14.602 -6.137 3.246 1 70.12 103 TYR B N 1
ATOM 1918 C CA . TYR B 1 103 ? -13.164 -6.172 2.998 1 70.12 103 TYR B CA 1
ATOM 1919 C C . TYR B 1 103 ? -12.586 -7.547 3.322 1 70.12 103 TYR B C 1
ATOM 1921 O O . TYR B 1 103 ? -11.797 -8.094 2.549 1 70.12 103 TYR B O 1
ATOM 1929 N N . GLU B 1 104 ? -12.938 -7.992 4.484 1 71.75 104 GLU B N 1
ATOM 1930 C CA . GLU B 1 104 ? -12.43 -9.297 4.898 1 71.75 104 GLU B CA 1
ATOM 1931 C C . GLU B 1 104 ? -12.789 -10.375 3.883 1 71.75 104 GLU B C 1
ATOM 1933 O O . GLU B 1 104 ? -11.977 -11.25 3.576 1 71.75 104 GLU B O 1
ATOM 1938 N N . LEU B 1 105 ? -13.977 -10.242 3.459 1 77 105 LEU B N 1
ATOM 1939 C CA . LEU B 1 105 ? -14.43 -11.219 2.475 1 77 105 LEU B CA 1
ATOM 1940 C C . LEU B 1 105 ? -13.688 -11.055 1.156 1 77 105 LEU B C 1
ATOM 1942 O O . LEU B 1 105 ? -13.281 -12.039 0.538 1 77 105 LEU B O 1
ATOM 1946 N N . LEU B 1 106 ? -13.508 -9.812 0.82 1 80.62 106 LEU B N 1
ATOM 1947 C CA . LEU B 1 106 ? -12.789 -9.547 -0.424 1 80.62 106 LEU B CA 1
ATOM 1948 C C . LEU B 1 106 ? -11.352 -10.047 -0.34 1 80.62 106 LEU B C 1
ATOM 1950 O O . LEU B 1 106 ? -10.844 -10.641 -1.294 1 80.62 106 LEU B O 1
ATOM 1954 N N . TYR B 1 107 ? -10.75 -9.836 0.79 1 83.12 107 TYR B N 1
ATOM 1955 C CA . TYR B 1 107 ? -9.383 -10.297 1.007 1 83.12 107 TYR B CA 1
ATOM 1956 C C . TYR B 1 107 ? -9.305 -11.812 0.953 1 83.12 107 TYR B C 1
ATOM 1958 O O . TYR B 1 107 ? -8.438 -12.375 0.268 1 83.12 107 TYR B O 1
ATOM 1966 N N . LYS B 1 108 ? -10.164 -12.43 1.678 1 84.94 108 LYS B N 1
ATOM 1967 C CA . LYS B 1 108 ? -10.203 -13.883 1.713 1 84.94 108 LYS B CA 1
ATOM 1968 C C . LYS B 1 108 ? -10.422 -14.461 0.316 1 84.94 108 LYS B C 1
ATOM 1970 O O . LYS B 1 108 ? -9.766 -15.438 -0.065 1 84.94 108 LYS B O 1
ATOM 1975 N N . HIS B 1 109 ? -11.336 -13.875 -0.411 1 88.5 109 HIS B N 1
ATOM 1976 C CA . HIS B 1 109 ? -11.641 -14.352 -1.757 1 88.5 109 HIS B CA 1
ATOM 1977 C C . HIS B 1 109 ? -10.461 -14.148 -2.695 1 88.5 109 HIS B C 1
ATOM 1979 O O . HIS B 1 109 ? -10.141 -15.023 -3.5 1 88.5 109 HIS B O 1
ATOM 1985 N N . ALA B 1 110 ? -9.828 -13.023 -2.619 1 91.75 110 ALA B N 1
ATOM 1986 C CA . ALA B 1 110 ? -8.648 -12.773 -3.447 1 91.75 110 ALA B CA 1
ATOM 1987 C C . ALA B 1 110 ? -7.523 -13.742 -3.1 1 91.75 110 ALA B C 1
ATOM 1989 O O . ALA B 1 110 ? -6.816 -14.227 -3.986 1 91.75 110 ALA B O 1
ATOM 1990 N N . ASP B 1 111 ? -7.363 -13.969 -1.803 1 90.75 111 ASP B N 1
ATOM 1991 C CA . ASP B 1 111 ? -6.344 -14.898 -1.326 1 90.75 111 ASP B CA 1
ATOM 1992 C C . ASP B 1 111 ? -6.605 -16.312 -1.844 1 90.75 111 ASP B C 1
ATOM 1994 O O . ASP B 1 111 ? -5.672 -17.016 -2.225 1 90.75 111 ASP B O 1
ATOM 1998 N N . LEU B 1 112 ? -7.824 -16.719 -1.809 1 92.44 112 LEU B N 1
ATOM 1999 C CA . LEU B 1 112 ? -8.203 -18.016 -2.336 1 92.44 112 LEU B CA 1
ATOM 2000 C C . LEU B 1 112 ? -7.91 -18.109 -3.828 1 92.44 112 LEU B C 1
ATOM 2002 O O . LEU B 1 112 ? -7.414 -19.141 -4.309 1 92.44 112 LEU B O 1
ATOM 2006 N N . ALA B 1 113 ? -8.258 -17.109 -4.527 1 95.06 113 ALA B N 1
ATOM 2007 C CA . ALA B 1 113 ? -7.965 -17.062 -5.957 1 95.06 113 ALA B CA 1
ATOM 2008 C C . ALA B 1 113 ? -6.461 -17.125 -6.215 1 95.06 113 ALA B C 1
ATOM 2010 O O . ALA B 1 113 ? -6.008 -17.797 -7.141 1 95.06 113 ALA B O 1
ATOM 2011 N N . LEU B 1 114 ? -5.723 -16.406 -5.43 1 95.81 114 LEU B N 1
ATOM 2012 C CA . LEU B 1 114 ? -4.27 -16.453 -5.543 1 95.81 114 LEU B CA 1
ATOM 2013 C C . LEU B 1 114 ? -3.756 -17.875 -5.309 1 95.81 114 LEU B C 1
ATOM 2015 O O . LEU B 1 114 ? -2.875 -18.344 -6.027 1 95.81 114 LEU B O 1
ATOM 2019 N N . TYR B 1 115 ? -4.246 -18.469 -4.277 1 94.81 115 TYR B N 1
ATOM 2020 C CA . TYR B 1 115 ? -3.879 -19.844 -3.979 1 94.81 115 TYR B CA 1
ATOM 2021 C C . TYR B 1 115 ? -4.121 -20.75 -5.184 1 94.81 115 TYR B C 1
ATOM 2023 O O . TYR B 1 115 ? -3.279 -21.578 -5.523 1 94.81 115 TYR B O 1
ATOM 2031 N N . GLU B 1 116 ? -5.242 -20.609 -5.746 1 94.69 116 GLU B N 1
ATOM 2032 C CA . GLU B 1 116 ? -5.562 -21.375 -6.945 1 94.69 116 GLU B CA 1
ATOM 2033 C C . GLU B 1 116 ? -4.57 -21.094 -8.07 1 94.69 116 GLU B C 1
ATOM 2035 O O . GLU B 1 116 ? -4.16 -22 -8.797 1 94.69 116 GLU B O 1
ATOM 2040 N N . ALA B 1 117 ? -4.223 -19.875 -8.273 1 96.06 117 ALA B N 1
ATOM 2041 C CA . ALA B 1 117 ? -3.242 -19.5 -9.289 1 96.06 117 ALA B CA 1
ATOM 2042 C C . ALA B 1 117 ? -1.914 -20.219 -9.055 1 96.06 117 ALA B C 1
ATOM 2044 O O . ALA B 1 117 ? -1.313 -20.75 -9.992 1 96.06 117 ALA B O 1
ATOM 2045 N N . LYS B 1 118 ? -1.479 -20.234 -7.793 1 95.69 118 LYS B N 1
ATOM 2046 C CA . LYS B 1 118 ? -0.23 -20.906 -7.438 1 95.69 118 LYS B CA 1
ATOM 2047 C C . LYS B 1 118 ? -0.322 -22.406 -7.684 1 95.69 118 LYS B C 1
ATOM 2049 O O . LYS B 1 118 ? 0.606 -23.016 -8.227 1 95.69 118 LYS B O 1
ATOM 2054 N N . GLN B 1 119 ? -1.418 -22.969 -7.398 1 95.69 119 GLN B N 1
ATOM 2055 C CA . GLN B 1 119 ? -1.619 -24.406 -7.547 1 95.69 119 GLN B CA 1
ATOM 2056 C C . GLN B 1 119 ? -1.786 -24.797 -9.016 1 95.69 119 GLN B C 1
ATOM 2058 O O . GLN B 1 119 ? -1.562 -25.938 -9.391 1 95.69 119 GLN B O 1
ATOM 2063 N N . SER B 1 120 ? -2.166 -23.859 -9.844 1 96.25 120 SER B N 1
ATOM 2064 C CA . SER B 1 120 ? -2.449 -24.125 -11.25 1 96.25 120 SER B CA 1
ATOM 2065 C C . SER B 1 120 ? -1.227 -23.859 -12.125 1 96.25 120 SER B C 1
ATOM 2067 O O . SER B 1 120 ? -1.346 -23.703 -13.344 1 96.25 120 SER B O 1
ATOM 2069 N N . GLY B 1 121 ? -0.061 -23.703 -11.492 1 96.38 121 GLY B N 1
ATOM 2070 C CA . GLY B 1 121 ? 1.159 -23.578 -12.273 1 96.38 121 GLY B CA 1
ATOM 2071 C C . GLY B 1 121 ? 1.818 -22.219 -12.133 1 96.38 121 GLY B C 1
ATOM 2072 O O . GLY B 1 121 ? 2.879 -21.984 -12.719 1 96.38 121 GLY B O 1
ATOM 2073 N N . ARG B 1 122 ? 1.163 -21.281 -11.383 1 96.88 122 ARG B N 1
ATOM 2074 C CA . ARG B 1 122 ? 1.709 -19.953 -11.125 1 96.88 122 ARG B CA 1
ATOM 2075 C C . ARG B 1 122 ? 1.778 -19.141 -12.406 1 96.88 122 ARG B C 1
ATOM 2077 O O . ARG B 1 122 ? 1.345 -19.594 -13.469 1 96.88 122 ARG B O 1
ATOM 2084 N N . ASN B 1 123 ? 2.137 -17.891 -12.328 1 97.94 123 ASN B N 1
ATOM 2085 C CA . ASN B 1 123 ? 2.191 -16.984 -13.477 1 97.94 123 ASN B CA 1
ATOM 2086 C C . ASN B 1 123 ? 0.832 -16.875 -14.164 1 97.94 123 ASN B C 1
ATOM 2088 O O . ASN B 1 123 ? 0.734 -17 -15.383 1 97.94 123 ASN B O 1
ATOM 2092 N N . LEU B 1 124 ? -0.166 -16.719 -13.266 1 97.5 124 LEU B N 1
ATOM 2093 C CA . LEU B 1 124 ? -1.541 -16.656 -13.742 1 97.5 124 LEU B CA 1
ATOM 2094 C C . LEU B 1 124 ? -2.352 -15.641 -12.945 1 97.5 124 LEU B C 1
ATOM 2096 O O . LEU B 1 124 ? -2.016 -15.344 -11.797 1 97.5 124 LEU B O 1
ATOM 2100 N N . VAL B 1 125 ? -3.352 -15.164 -13.648 1 98.25 125 VAL B N 1
ATOM 2101 C CA . VAL B 1 125 ? -4.379 -14.367 -12.977 1 98.25 125 VAL B CA 1
ATOM 2102 C C . VAL B 1 125 ? -5.648 -15.195 -12.82 1 98.25 125 VAL B C 1
ATOM 2104 O O . VAL B 1 125 ? -6.164 -15.758 -13.789 1 98.25 125 VAL B O 1
ATOM 2107 N N . ILE B 1 126 ? -6.113 -15.297 -11.562 1 97.12 126 ILE B N 1
ATOM 2108 C CA . ILE B 1 126 ? -7.355 -16.016 -11.32 1 97.12 126 ILE B CA 1
ATOM 2109 C C . ILE B 1 126 ? -8.336 -15.117 -10.578 1 97.12 126 ILE B C 1
ATOM 2111 O O . ILE B 1 126 ? -7.961 -14.43 -9.625 1 97.12 126 ILE B O 1
ATOM 2115 N N . THR B 1 127 ? -9.609 -15.086 -11.031 1 95.5 127 THR B N 1
ATOM 2116 C CA . THR B 1 127 ? -10.68 -14.352 -10.375 1 95.5 127 THR B CA 1
ATOM 2117 C C . THR B 1 127 ? -11.508 -15.273 -9.484 1 95.5 127 THR B C 1
ATOM 2119 O O . THR B 1 127 ? -11.906 -16.359 -9.906 1 95.5 127 THR B O 1
ATOM 2122 N N . TYR B 1 128 ? -11.695 -14.82 -8.305 1 90.44 128 TYR B N 1
ATOM 2123 C CA . TYR B 1 128 ? -12.555 -15.594 -7.418 1 90.44 128 TYR B CA 1
ATOM 2124 C C . TYR B 1 128 ? -13.984 -15.648 -7.957 1 90.44 128 TYR B C 1
ATOM 2126 O O . TYR B 1 128 ? -14.586 -14.609 -8.242 1 90.44 128 TYR B O 1
ATOM 2134 N N . SER B 1 129 ? -14.562 -16.797 -8.305 1 78.94 129 SER B N 1
ATOM 2135 C CA . SER B 1 129 ? -15.914 -17 -8.828 1 78.94 129 SER B CA 1
ATOM 2136 C C . SER B 1 129 ? -16.797 -17.734 -7.832 1 78.94 129 SER B C 1
ATOM 2138 O O . SER B 1 129 ? -17.906 -18.141 -8.164 1 78.94 129 SER B O 1
ATOM 2140 N N . GLY B 1 130 ? -16.594 -17.625 -6.48 1 70.94 130 GLY B N 1
ATOM 2141 C CA . GLY B 1 130 ? -17.406 -18.328 -5.496 1 70.94 130 GLY B CA 1
ATOM 2142 C C . GLY B 1 130 ? -17.156 -19.828 -5.469 1 70.94 130 GLY B C 1
ATOM 2143 O O . GLY B 1 130 ? -17.547 -20.5 -4.516 1 70.94 130 GLY B O 1
ATOM 2144 N N . SER B 1 131 ? -16.922 -20.594 -6.633 1 52.22 131 SER B N 1
ATOM 2145 C CA . SER B 1 131 ? -16.875 -22.062 -6.629 1 52.22 131 SER B CA 1
ATOM 2146 C C . SER B 1 131 ? -15.531 -22.562 -6.109 1 52.22 131 SER B C 1
ATOM 2148 O O . SER B 1 131 ? -14.477 -22.156 -6.594 1 52.22 131 SER B O 1
ATOM 2150 N N . PRO B 1 132 ? -15.422 -23.016 -4.848 1 47.53 132 PRO B N 1
ATOM 2151 C CA . PRO B 1 132 ? -14.172 -23.641 -4.414 1 47.53 132 PRO B CA 1
ATOM 2152 C C . PRO B 1 132 ? -13.57 -24.562 -5.473 1 47.53 132 PRO B C 1
ATOM 2154 O O . PRO B 1 132 ? -14.297 -25.266 -6.164 1 47.53 132 PRO B O 1
ATOM 2157 N N . THR B 1 133 ? -12.641 -24.188 -6.176 1 45.53 133 THR B N 1
ATOM 2158 C CA . THR B 1 133 ? -12.102 -25.359 -6.879 1 45.53 133 THR B CA 1
ATOM 2159 C C . THR B 1 133 ? -12.023 -26.562 -5.953 1 45.53 133 THR B C 1
ATOM 2161 O O . THR B 1 133 ? -11.688 -26.422 -4.773 1 45.53 133 THR B O 1
ATOM 2164 N N . PRO B 1 134 ? -12.531 -27.781 -6.285 1 40.31 134 PRO B N 1
ATOM 2165 C CA . PRO B 1 134 ? -12.438 -29 -5.461 1 40.31 134 PRO B CA 1
ATOM 2166 C C . PRO B 1 134 ? -11.039 -29.203 -4.875 1 40.31 134 PRO B C 1
ATOM 2168 O O . PRO B 1 134 ? -10.055 -29.203 -5.613 1 40.31 134 PRO B O 1
ATOM 2171 N N . GLN B 1 135 ? -10.719 -28.484 -3.83 1 40.84 135 GLN B N 1
ATOM 2172 C CA . GLN B 1 135 ? -9.508 -29 -3.199 1 40.84 135 GLN B CA 1
ATOM 2173 C C . GLN B 1 135 ? -9.453 -30.531 -3.287 1 40.84 135 GLN B C 1
ATOM 2175 O O . GLN B 1 135 ? -10.383 -31.219 -2.861 1 40.84 135 GLN B O 1
ATOM 2180 N N . GLU B 1 136 ? -8.828 -31.047 -4.242 1 39.34 136 GLU B N 1
ATOM 2181 C CA . GLU B 1 136 ? -8.617 -32.469 -4.168 1 39.34 136 GLU B CA 1
ATOM 2182 C C . GLU B 1 136 ? -8.227 -32.906 -2.758 1 39.34 136 GLU B C 1
ATOM 2184 O O . GLU B 1 136 ? -7.379 -32.281 -2.123 1 39.34 136 GLU B O 1
ATOM 2189 N N . ASP B 1 137 ? -9.094 -33.594 -1.977 1 37.41 137 ASP B N 1
ATOM 2190 C CA . ASP B 1 137 ? -8.852 -34.312 -0.741 1 37.41 137 ASP B CA 1
ATOM 2191 C C . ASP B 1 137 ? -7.418 -34.844 -0.685 1 37.41 137 ASP B C 1
ATOM 2193 O O . ASP B 1 137 ? -6.98 -35.562 -1.573 1 37.41 137 ASP B O 1
ATOM 2197 N N . ALA B 1 138 ? -6.535 -34.219 -0.016 1 39.31 138 ALA B N 1
ATOM 2198 C CA . ALA B 1 138 ? -5.266 -34.875 0.313 1 39.31 138 ALA B CA 1
ATOM 2199 C C . ALA B 1 138 ? -5.477 -36.344 0.675 1 39.31 138 ALA B C 1
ATOM 2201 O O . ALA B 1 138 ? -6.32 -36.656 1.514 1 39.31 138 ALA B O 1
ATOM 2202 N N . PRO B 1 139 ? -5.035 -37.188 -0.241 1 33.62 139 PRO B N 1
ATOM 2203 C CA . PRO B 1 139 ? -5.176 -38.594 0.201 1 33.62 139 PRO B CA 1
ATOM 2204 C C . PRO B 1 139 ? -4.633 -38.812 1.608 1 33.62 139 PRO B C 1
ATOM 2206 O O . PRO B 1 139 ? -3.725 -38.094 2.047 1 33.62 139 PRO B O 1
ATOM 2209 N N . ASP B 1 140 ? -5.48 -39.156 2.633 1 36.47 140 ASP B N 1
ATOM 2210 C CA . ASP B 1 140 ? -5.074 -39.781 3.883 1 36.47 140 ASP B CA 1
ATOM 2211 C C . ASP B 1 140 ? -3.895 -40.75 3.658 1 36.47 140 ASP B C 1
ATOM 2213 O O . ASP B 1 140 ? -4.035 -41.781 3.008 1 36.47 140 ASP B O 1
ATOM 2217 N N . SER B 1 141 ? -2.586 -40.281 3.236 1 25.2 141 SER B N 1
ATOM 2218 C CA . SER B 1 141 ? -1.614 -41.312 3.58 1 25.2 141 SER B CA 1
ATOM 2219 C C . SER B 1 141 ? -1.409 -41.375 5.09 1 25.2 141 SER B C 1
ATOM 2221 O O . SER B 1 141 ? -1.574 -40.406 5.801 1 25.2 141 SER B O 1
#

Secondary structure (DSSP, 8-state):
-EEETTHHHHHHHH-HHHHHHHHHHHHHHHHHHS-TTSEEEE-SSSEEEEE-TT--HHHHHHHHHHHHHHHHT--EE-TTS--EE---EEEEE---STHHHHHHHHHHHHHHHHHHHHHTTSS-EEE--S-----------/-EEETTHHHHHHHH-HHHHHHHHHHHHHHHHHHS-TTSEEEE-SSSEEEEE-TT--HHHHHHHHHHHHHHHHT--EE-TTS--EE---EEEEE---STHHHHHHHHHHHHHHHHHHHHHTTSS-EEE--S-----------

pLDDT: mean 85.97, std 16.55, range [25.2, 98.69]

InterPro domains:
  IPR000160 GGDEF domain [PF00990] (1-123)
  IPR000160 GGDEF domain [PS50887] (1-130)
  IPR000160 GGDEF domain [SM00267] (1-128)
  IPR000160 GGDEF domain [TIGR00254] (1-126)
  IPR000160 GGDEF domain [cd01949] (1-126)
  IPR029787 Nucleotide cyclase [SSF55073] (1-129)
  IPR043128 Reverse transcriptase/Diguanylate cyclase domain [G3DSA:3.30.70.270] (1-129)
  IPR050469 Diguanylate cyclase Dgc-like, bacteria [PTHR45138] (1-129)

Organism: Ricinus communis (NCBI:txid3988)

Nearest PDB structures (foldseek):
  3ign-assembly1_A  TM=7.339E-01  e=9.255E-11  Marinobacter nauticus VT8
  2v0n-assembly1_B  TM=6.966E-01  e=1.067E-09  Caulobacter vibrioides CB15
  4zve-assembly1_A  TM=7.435E-01  e=8.357E-09  Escherichia coli K-12
  6zxc-assembly2_D  TM=6.868E-01  e=1.138E-09  Leptospira biflexa serovar Patoc strain 'Patoc 1 (Paris)'
  6tts-assembly1_A  TM=6.740E-01  e=1.328E-07  Caulobacter vibrioides NA1000